Protein AF-A0A7V2EFE2-F1 (afdb_monomer_lite)

Foldseek 3Di:
DDFDWADDDPQLCLDLLNLCCLQVLAHLVLLLVLVVVCVVVVDDSVVSCVVVVSHDLVVSQVSRVVSRLVVLLVVLVDPDDDDDDDDDDDDPDDSDTDGHDPVVSVVVSVVLSVVVVVLCVQQVAQQWAKAFFPDAQPDPLLVVLNVCSNVRDGLVRQSSVSSHDSSVSSSVVSVCCVVRRIPTDDSDDRDDPDPLVVLLVVLCVQLVVCVVVVVLVSNLVSLVVSCVSNVNPNVSVVVNVVSVVVVLPDDDDDDDDDDPDPQPDQADQQWQKDFQDDPVVVVSDPADPLRVQLNVPNPRPDGNNVSLVPRPVHNVVSSVSVSVCVNVVGMDTHDDPPPDD

Structure (mmCIF, N/CA/C/O backbone):
data_AF-A0A7V2EFE2-F1
#
_entry.id   AF-A0A7V2EFE2-F1
#
loop_
_atom_site.group_PDB
_atom_site.id
_atom_site.type_symbol
_atom_site.label_atom_id
_atom_site.label_alt_id
_atom_site.label_comp_id
_atom_site.label_asym_id
_atom_site.label_entity_id
_atom_site.label_seq_id
_atom_site.pdbx_PDB_ins_code
_atom_site.Cartn_x
_atom_site.Cartn_y
_atom_site.Cartn_z
_atom_site.occupancy
_atom_site.B_iso_or_equiv
_atom_site.auth_seq_id
_atom_site.auth_comp_id
_atom_site.auth_asym_id
_atom_site.auth_atom_id
_atom_site.pdbx_PDB_model_num
ATOM 1 N N . LYS A 1 1 ? 1.943 -25.166 20.317 1.00 63.41 1 LYS A N 1
ATOM 2 C CA . LYS A 1 1 ? 1.455 -24.749 18.981 1.00 63.41 1 LYS A CA 1
ATOM 3 C C . LYS A 1 1 ? 0.961 -23.324 19.137 1.00 63.41 1 LYS A C 1
ATOM 5 O O . LYS A 1 1 ? 0.162 -23.112 20.037 1.00 63.41 1 LYS A O 1
ATOM 10 N N . GLY A 1 2 ? 1.505 -22.385 18.372 1.00 84.00 2 GLY A N 1
ATOM 11 C CA . GLY A 1 2 ? 1.069 -20.989 18.356 1.00 84.00 2 GLY A CA 1
ATOM 12 C C . GLY A 1 2 ? 0.561 -20.634 16.964 1.00 84.00 2 GLY A C 1
ATOM 13 O O . GLY A 1 2 ? 0.892 -21.335 16.008 1.00 84.00 2 GLY A O 1
ATOM 14 N N . ALA A 1 3 ? -0.242 -19.585 16.877 1.00 88.38 3 ALA A N 1
ATOM 15 C CA . ALA A 1 3 ? -0.692 -18.986 15.628 1.00 88.38 3 ALA A CA 1
ATOM 16 C C . ALA A 1 3 ? -0.375 -17.490 15.668 1.00 88.38 3 ALA A C 1
ATOM 18 O O . ALA A 1 3 ? -0.283 -16.907 16.750 1.00 88.38 3 ALA A O 1
ATOM 19 N N . ILE A 1 4 ? -0.198 -16.880 14.500 1.00 89.69 4 ILE A N 1
ATOM 20 C CA . ILE A 1 4 ? -0.048 -15.426 14.403 1.00 89.69 4 ILE A CA 1
ATOM 21 C C . ILE A 1 4 ? -1.450 -14.816 14.386 1.00 89.69 4 ILE A C 1
ATOM 23 O O . ILE A 1 4 ? -2.234 -15.084 13.472 1.00 89.69 4 ILE A O 1
ATOM 27 N N . CYS A 1 5 ? -1.744 -13.995 15.397 1.00 87.50 5 CYS A N 1
ATOM 28 C CA . CYS A 1 5 ? -3.064 -13.391 15.601 1.00 87.50 5 CYS A CA 1
ATOM 29 C C . CYS A 1 5 ? -3.154 -11.940 15.100 1.00 87.50 5 CYS A C 1
ATOM 31 O O . CYS A 1 5 ? -4.233 -11.470 14.741 1.00 87.50 5 CYS A O 1
ATOM 33 N N . SER A 1 6 ? -2.030 -11.219 15.094 1.00 85.06 6 SER A N 1
ATOM 34 C CA . SER A 1 6 ? -1.940 -9.809 14.705 1.00 85.06 6 SER A CA 1
ATOM 35 C C . SER A 1 6 ? -0.500 -9.419 14.375 1.00 85.06 6 SER A C 1
ATOM 37 O O . SER A 1 6 ? 0.439 -10.059 14.847 1.00 85.06 6 SER A O 1
ATOM 39 N N . SER A 1 7 ? -0.328 -8.325 13.634 1.00 86.81 7 SER A N 1
ATOM 40 C CA . SER A 1 7 ? 0.964 -7.669 13.428 1.00 86.81 7 SER A CA 1
ATOM 41 C C . SER A 1 7 ? 0.826 -6.152 13.564 1.00 86.81 7 SER A C 1
ATOM 43 O O . SER A 1 7 ? -0.234 -5.575 13.305 1.00 86.81 7 SER A O 1
ATOM 45 N N . SER A 1 8 ? 1.919 -5.492 13.932 1.00 83.00 8 SER A N 1
ATOM 46 C CA . SER A 1 8 ? 2.026 -4.035 13.940 1.00 83.00 8 SER A CA 1
ATOM 47 C C . SER A 1 8 ? 3.397 -3.632 13.424 1.00 83.00 8 SER A C 1
ATOM 49 O O . SER A 1 8 ? 4.389 -4.245 13.805 1.00 83.00 8 SER A O 1
ATOM 51 N N . SER A 1 9 ? 3.446 -2.585 12.607 1.00 81.38 9 SER A N 1
ATOM 52 C CA . SER A 1 9 ? 4.688 -1.981 12.132 1.00 81.38 9 SER A CA 1
ATOM 53 C C . SER A 1 9 ? 4.656 -0.491 12.432 1.00 81.38 9 SER A C 1
ATOM 55 O O . SER A 1 9 ? 3.584 0.117 12.515 1.00 81.38 9 SER A O 1
ATOM 57 N N . ASN A 1 10 ? 5.835 0.082 12.640 1.00 72.62 10 ASN A N 1
ATOM 58 C CA . ASN A 1 10 ? 6.020 1.519 12.781 1.00 72.62 10 ASN A CA 1
ATOM 59 C C . ASN A 1 10 ? 6.377 2.189 11.444 1.00 72.62 10 ASN A C 1
ATOM 61 O O . ASN A 1 10 ? 6.454 3.420 11.414 1.00 72.62 10 ASN A O 1
ATOM 65 N N . ASP A 1 11 ? 6.572 1.417 10.367 1.00 69.44 11 ASP A N 1
ATOM 66 C CA . ASP A 1 11 ? 6.764 1.947 9.023 1.00 69.44 11 ASP A CA 1
ATOM 67 C C . ASP A 1 11 ? 5.426 2.491 8.496 1.00 69.44 11 ASP A C 1
ATOM 69 O O . ASP A 1 11 ? 4.452 1.740 8.371 1.00 69.44 11 ASP A O 1
ATOM 73 N N . PRO A 1 12 ? 5.345 3.790 8.163 1.00 65.56 12 PRO A N 1
ATOM 74 C CA . PRO A 1 12 ? 4.123 4.389 7.646 1.00 65.56 12 PRO A CA 1
ATOM 75 C C . PRO A 1 12 ? 3.581 3.753 6.364 1.00 65.56 12 PRO A C 1
ATOM 77 O O . PRO A 1 12 ? 2.376 3.818 6.117 1.00 65.56 12 PRO A O 1
ATOM 80 N N . ARG A 1 13 ? 4.452 3.147 5.549 1.00 67.31 13 ARG A N 1
ATOM 81 C CA . ARG A 1 13 ? 4.073 2.447 4.312 1.00 67.31 13 ARG A CA 1
ATOM 82 C C . ARG A 1 13 ? 3.323 1.154 4.606 1.00 67.31 13 ARG A C 1
ATOM 84 O O . ARG A 1 13 ? 2.501 0.725 3.806 1.00 67.31 13 ARG A O 1
ATOM 91 N N . GLU A 1 14 ? 3.557 0.573 5.779 1.00 74.69 14 GLU A N 1
ATOM 92 C CA . GLU A 1 14 ? 2.922 -0.664 6.213 1.00 74.69 14 GLU A CA 1
ATOM 93 C C . GLU A 1 14 ? 1.610 -0.438 6.981 1.00 74.69 14 GLU A C 1
ATOM 95 O O . GLU A 1 14 ? 1.017 -1.384 7.506 1.00 74.69 14 GLU A O 1
ATOM 100 N N . PHE A 1 15 ? 1.136 0.804 7.099 1.00 82.25 15 PHE A N 1
ATOM 101 C CA . PHE A 1 15 ? -0.113 1.093 7.799 1.00 82.25 15 PHE A CA 1
ATOM 102 C C . PHE A 1 15 ? -1.322 0.547 7.035 1.00 82.25 15 PHE A C 1
ATOM 104 O O . PHE A 1 15 ? -1.374 0.596 5.811 1.00 82.25 15 PHE A O 1
ATOM 111 N N . LEU A 1 16 ? -2.346 0.092 7.770 1.00 86.06 16 LEU A N 1
ATOM 112 C CA . LEU A 1 16 ? -3.569 -0.487 7.192 1.00 86.06 16 LEU A CA 1
ATOM 113 C C . LEU A 1 16 ? -4.189 0.404 6.101 1.00 86.06 16 LEU A C 1
ATOM 115 O O . LEU A 1 16 ? -4.597 -0.095 5.059 1.00 86.06 16 LEU A O 1
ATOM 119 N N . GLY A 1 17 ? -4.218 1.722 6.322 1.00 84.94 17 GLY A N 1
ATOM 120 C CA . GLY A 1 17 ? -4.740 2.678 5.346 1.00 84.94 17 GLY A CA 1
ATOM 121 C C . GLY A 1 17 ? -4.050 2.598 3.980 1.00 84.94 17 GLY A C 1
ATOM 122 O O . GLY A 1 17 ? -4.726 2.671 2.961 1.00 84.94 17 GLY A O 1
ATOM 123 N N . GLN A 1 18 ? -2.735 2.366 3.947 1.00 77.69 18 GLN A N 1
ATOM 124 C CA . GLN A 1 18 ? -1.980 2.255 2.695 1.00 77.69 18 GLN A CA 1
ATOM 125 C C . GLN A 1 18 ? -2.373 1.010 1.901 1.00 77.69 18 GLN A C 1
ATOM 127 O O . GLN A 1 18 ? -2.547 1.084 0.689 1.00 77.69 18 GLN A O 1
ATOM 132 N N . TYR A 1 19 ? -2.597 -0.116 2.581 1.00 83.88 19 TYR A N 1
ATOM 133 C CA . TYR A 1 19 ? -3.083 -1.331 1.927 1.00 83.88 19 TYR A CA 1
ATOM 134 C C . TYR A 1 19 ? -4.489 -1.143 1.356 1.00 83.88 19 TYR A C 1
ATOM 136 O O . TYR A 1 19 ? -4.758 -1.581 0.241 1.00 83.88 19 TYR A O 1
ATOM 144 N N . LEU A 1 20 ? -5.372 -0.467 2.095 1.00 87.69 20 LEU A N 1
ATOM 145 C CA . LEU A 1 20 ? -6.742 -0.203 1.654 1.00 87.69 20 LEU A CA 1
ATOM 146 C C . LEU A 1 20 ? -6.789 0.691 0.407 1.00 87.69 20 LEU A C 1
ATOM 148 O O . LEU A 1 20 ? -7.531 0.373 -0.522 1.00 87.69 20 LEU A O 1
ATOM 152 N N . LEU A 1 21 ? -5.966 1.749 0.361 1.00 81.06 21 LEU A N 1
ATOM 153 C CA . LEU A 1 21 ? -5.805 2.588 -0.833 1.00 81.06 21 LEU A CA 1
ATOM 154 C C . LEU A 1 21 ? -5.211 1.791 -1.990 1.00 81.06 21 LEU A C 1
ATOM 156 O O . LEU A 1 21 ? -5.745 1.811 -3.096 1.00 81.06 21 LEU A O 1
ATOM 160 N N . ARG A 1 22 ? -4.118 1.061 -1.725 1.00 76.50 22 ARG A N 1
ATOM 161 C CA . ARG A 1 22 ? -3.421 0.266 -2.739 1.00 76.50 22 ARG A CA 1
ATOM 162 C C . ARG A 1 22 ? -4.354 -0.748 -3.371 1.00 76.50 22 ARG A C 1
ATOM 164 O O . ARG A 1 22 ? -4.223 -0.963 -4.556 1.00 76.50 22 ARG A O 1
ATOM 171 N N . MET A 1 23 ? -5.287 -1.343 -2.632 1.00 81.94 23 MET A N 1
ATOM 172 C CA . MET A 1 23 ? -6.257 -2.304 -3.174 1.00 81.94 23 MET A CA 1
ATOM 173 C C . MET A 1 23 ? -7.522 -1.659 -3.758 1.00 81.94 23 MET A C 1
ATOM 175 O O . MET A 1 23 ? -8.401 -2.377 -4.226 1.00 81.94 23 MET A O 1
ATOM 179 N N . GLY A 1 24 ? -7.648 -0.329 -3.705 1.00 82.50 24 GLY A N 1
ATOM 180 C CA . GLY A 1 24 ? -8.839 0.390 -4.161 1.00 82.50 24 GLY A CA 1
ATOM 181 C C . GLY A 1 24 ? -10.098 0.100 -3.335 1.00 82.50 24 GLY A C 1
ATOM 182 O O . GLY A 1 24 ? -11.205 0.311 -3.821 1.00 82.50 24 GLY A O 1
ATOM 183 N N . LEU A 1 25 ? -9.947 -0.404 -2.104 1.00 87.31 25 LEU A N 1
ATOM 184 C CA . LEU A 1 25 ? -11.071 -0.719 -1.212 1.00 87.31 25 LEU A CA 1
ATOM 185 C C . LEU A 1 25 ? -11.641 0.531 -0.539 1.00 87.31 25 LEU A C 1
ATOM 187 O O . LEU A 1 25 ? -12.801 0.548 -0.142 1.00 87.31 25 LEU A O 1
ATOM 191 N N . VAL A 1 26 ? -10.811 1.561 -0.389 1.00 86.50 26 VAL A N 1
ATOM 192 C CA . VAL A 1 26 ? -11.168 2.873 0.155 1.00 86.50 26 VAL A CA 1
ATOM 193 C C . VAL A 1 26 ? -10.410 3.918 -0.665 1.00 86.50 26 VAL A C 1
ATOM 195 O O . VAL A 1 26 ? -9.311 3.633 -1.138 1.00 86.50 26 VAL A O 1
ATOM 198 N N . ASP A 1 27 ? -10.967 5.115 -0.835 1.00 81.12 27 ASP A N 1
ATOM 199 C CA . ASP A 1 27 ? -10.252 6.247 -1.437 1.00 81.12 27 ASP A CA 1
ATOM 200 C C . ASP A 1 27 ? -9.592 7.159 -0.383 1.00 81.12 27 ASP A C 1
ATOM 202 O O . ASP A 1 27 ? -9.757 7.004 0.831 1.00 81.12 27 ASP A O 1
ATOM 206 N N . GLU A 1 28 ? -8.801 8.126 -0.849 1.00 73.44 28 GLU A N 1
ATOM 207 C CA . GLU A 1 28 ? -8.036 9.024 0.022 1.00 73.44 28 GLU A CA 1
ATOM 208 C C . GLU A 1 28 ? -8.900 9.945 0.886 1.00 73.44 28 GLU A C 1
ATOM 210 O O . GLU A 1 28 ? -8.438 10.404 1.938 1.00 73.44 28 GLU A O 1
ATOM 215 N N . GLU A 1 29 ? -10.113 10.270 0.442 1.00 77.56 29 GLU A N 1
ATOM 216 C CA . GLU A 1 29 ? -11.026 11.148 1.167 1.00 77.56 29 GLU A CA 1
ATOM 217 C C . GLU A 1 29 ? -11.703 10.373 2.296 1.00 77.56 29 GLU A C 1
ATOM 219 O O . GLU A 1 29 ? -11.592 10.753 3.464 1.00 77.56 29 GLU A O 1
ATOM 224 N N . HIS A 1 30 ? -12.308 9.232 1.972 1.00 83.44 30 HIS A N 1
ATOM 225 C CA . HIS A 1 30 ? -12.929 8.319 2.923 1.00 83.44 30 HIS A CA 1
ATOM 226 C C . HIS A 1 30 ? -11.945 7.847 3.995 1.00 83.44 30 HIS A C 1
ATOM 228 O O . HIS A 1 30 ? -12.265 7.859 5.189 1.00 83.44 30 HIS A O 1
ATOM 234 N N . LEU A 1 31 ? -10.720 7.492 3.598 1.00 81.12 31 LEU A N 1
ATOM 235 C CA . LEU A 1 31 ? -9.685 7.090 4.542 1.00 81.12 31 LEU A CA 1
ATOM 236 C C . LEU A 1 31 ? -9.282 8.243 5.466 1.00 81.12 31 LEU A C 1
ATOM 238 O O . LEU A 1 31 ? -9.104 8.034 6.666 1.00 81.12 31 LEU A O 1
ATOM 242 N N . PHE A 1 32 ? -9.165 9.464 4.943 1.00 76.75 32 PHE A N 1
ATOM 243 C CA . PHE A 1 32 ? -8.849 10.627 5.768 1.00 76.75 32 PHE A CA 1
ATOM 244 C C . PHE A 1 32 ? -9.945 10.913 6.794 1.00 76.75 32 PHE A C 1
ATOM 246 O O . PHE A 1 32 ? -9.628 11.108 7.967 1.00 76.75 32 PHE A O 1
ATOM 253 N N . GLN A 1 33 ? -11.221 10.851 6.402 1.00 81.06 33 GLN A N 1
ATOM 254 C CA . GLN A 1 33 ? -12.339 11.008 7.340 1.00 81.06 33 GLN A CA 1
ATOM 255 C C . GLN A 1 33 ? -12.316 9.940 8.442 1.00 81.06 33 GLN A C 1
ATOM 257 O O . GLN A 1 33 ? -12.478 10.254 9.625 1.00 81.06 33 GLN A O 1
ATOM 262 N N . ALA A 1 34 ? -12.046 8.682 8.083 1.00 81.81 34 ALA A N 1
ATOM 263 C CA . ALA A 1 34 ? -11.928 7.598 9.054 1.00 81.81 34 ALA A CA 1
ATOM 264 C C . ALA A 1 34 ? -10.740 7.798 10.015 1.00 81.81 34 ALA A C 1
ATOM 266 O O . ALA A 1 34 ? -10.876 7.555 11.215 1.00 81.81 34 ALA A O 1
ATOM 267 N N . LEU A 1 35 ? -9.602 8.298 9.522 1.00 78.12 35 LEU A N 1
ATOM 268 C CA . LEU A 1 35 ? -8.430 8.631 10.339 1.00 78.12 35 LEU A CA 1
ATOM 269 C C . LEU A 1 35 ? -8.690 9.809 11.295 1.00 78.12 35 LEU A C 1
ATOM 271 O O . LEU A 1 35 ? -8.218 9.790 12.432 1.00 78.12 35 LEU A O 1
ATOM 275 N N . LEU A 1 36 ? -9.466 10.816 10.876 1.00 78.94 36 LEU A N 1
ATOM 276 C CA . LEU A 1 36 ? -9.896 11.908 11.759 1.00 78.94 36 LEU A CA 1
ATOM 277 C C . LEU A 1 36 ? -10.776 11.391 12.901 1.00 78.94 36 LEU A C 1
ATOM 279 O O . LEU A 1 36 ? -10.561 11.753 14.058 1.00 78.94 36 LEU A O 1
ATOM 283 N N . LYS A 1 37 ? -11.735 10.512 12.589 1.00 83.94 37 LYS A N 1
ATOM 284 C CA . LYS A 1 37 ? -12.596 9.872 13.593 1.00 83.94 37 LYS A CA 1
ATOM 285 C C . LYS A 1 37 ? -11.789 8.963 14.526 1.00 83.94 37 LYS A C 1
ATOM 287 O O . LYS A 1 37 ? -12.018 8.965 15.732 1.00 83.94 37 LYS A O 1
ATOM 292 N N . GLN A 1 38 ? -10.786 8.256 14.003 1.00 82.25 38 GLN A N 1
ATOM 293 C CA . GLN A 1 38 ? -9.862 7.451 14.806 1.00 82.25 38 GLN A CA 1
ATOM 294 C C . GLN A 1 38 ? -9.092 8.292 15.830 1.00 82.25 38 GLN A C 1
ATOM 296 O O . GLN A 1 38 ? -8.927 7.853 16.966 1.00 82.25 38 GLN A O 1
ATOM 301 N N . GLU A 1 39 ? -8.620 9.482 15.453 1.00 76.38 39 GLU A N 1
ATOM 302 C CA . GLU A 1 39 ? -7.899 10.377 16.368 1.00 76.38 39 GLU A CA 1
ATOM 303 C C . GLU A 1 39 ? -8.790 10.872 17.518 1.00 76.38 39 GLU A C 1
ATOM 305 O O . GLU A 1 39 ? -8.298 11.065 18.626 1.00 76.38 39 GLU A O 1
ATOM 310 N N . GLN A 1 40 ? -10.094 11.037 17.271 1.00 79.38 40 GLN A N 1
ATOM 311 C CA . GLN A 1 40 ? -11.072 11.487 18.268 1.00 79.38 40 GLN A CA 1
ATOM 312 C C . GLN A 1 40 ? -11.564 10.354 19.180 1.00 79.38 40 GLN A C 1
ATOM 314 O O . GLN A 1 40 ? -11.740 10.557 20.378 1.00 79.38 40 GLN A O 1
ATOM 319 N N . GLU A 1 41 ? -11.812 9.169 18.615 1.00 83.94 41 GLU A N 1
ATOM 320 C CA . GLU A 1 41 ? -12.437 8.045 19.328 1.00 83.94 41 GLU A CA 1
ATOM 321 C C . GLU A 1 41 ? -11.431 7.019 19.862 1.00 83.94 41 GLU A C 1
ATOM 323 O O . GLU A 1 41 ? -11.802 6.159 20.658 1.00 83.94 41 GLU A O 1
ATOM 328 N N . HIS A 1 42 ? -10.173 7.068 19.411 1.00 80.81 42 HIS A N 1
ATOM 329 C CA . HIS A 1 42 ? -9.115 6.100 19.736 1.00 80.81 42 HIS A CA 1
ATOM 330 C C . HIS A 1 42 ? -9.496 4.633 19.459 1.00 80.81 42 HIS A C 1
ATOM 332 O O . HIS A 1 42 ? -9.018 3.709 20.118 1.00 80.81 42 HIS A O 1
ATOM 338 N N . ARG A 1 43 ? -10.353 4.406 18.456 1.00 84.06 43 ARG A N 1
ATOM 339 C CA . ARG A 1 43 ? -10.813 3.075 18.028 1.00 84.06 43 ARG A CA 1
ATOM 340 C C . ARG A 1 43 ? -10.003 2.543 16.838 1.00 84.06 43 ARG A C 1
ATOM 342 O O . ARG A 1 43 ? -9.409 3.328 16.100 1.00 84.06 43 ARG A O 1
ATOM 349 N N . PRO A 1 44 ? -9.975 1.218 16.600 1.00 84.56 44 PRO A N 1
ATOM 350 C CA . PRO A 1 44 ? -9.303 0.654 15.432 1.00 84.56 44 PRO A CA 1
ATOM 351 C C . PRO A 1 44 ? -9.886 1.187 14.115 1.00 84.56 44 PRO A C 1
ATOM 353 O O . PRO A 1 44 ? -11.099 1.138 13.907 1.00 84.56 44 PRO A O 1
ATOM 356 N N . LEU A 1 45 ? -9.016 1.622 13.197 1.00 87.44 45 LEU A N 1
ATOM 357 C CA . LEU A 1 45 ? -9.402 2.178 11.893 1.00 87.44 45 LEU A CA 1
ATOM 358 C C . LEU A 1 45 ? -10.345 1.255 11.103 1.00 87.44 45 LEU A C 1
ATOM 360 O O . LEU A 1 45 ? -11.347 1.714 10.564 1.00 87.44 45 LEU A O 1
ATOM 364 N N . GLY A 1 46 ? -10.058 -0.050 11.073 1.00 88.00 46 GLY A N 1
ATOM 365 C CA . GLY A 1 46 ? -10.898 -1.026 10.373 1.00 88.00 46 GLY A CA 1
ATOM 366 C C . GLY A 1 46 ? -12.332 -1.087 10.913 1.00 88.00 46 GLY A C 1
ATOM 367 O O . GLY A 1 46 ? -13.275 -1.161 10.134 1.00 88.00 46 GLY A O 1
ATOM 368 N N . ALA A 1 47 ? -12.513 -0.972 12.234 1.00 88.69 47 ALA A N 1
ATOM 369 C CA . ALA A 1 47 ? -13.844 -0.949 12.842 1.00 88.69 47 ALA A CA 1
ATOM 370 C C . ALA A 1 47 ? -14.617 0.325 12.469 1.00 88.69 47 ALA A C 1
ATOM 372 O O . ALA A 1 47 ? -15.813 0.259 12.195 1.00 88.69 47 ALA A O 1
ATOM 373 N N . ILE A 1 48 ? -13.928 1.469 12.416 1.00 89.19 48 ILE A N 1
ATOM 374 C CA . ILE A 1 48 ? -14.513 2.744 11.985 1.00 89.19 48 ILE A CA 1
ATOM 375 C C . ILE A 1 48 ? -14.955 2.666 10.520 1.00 89.19 48 ILE A C 1
ATOM 377 O O . ILE A 1 48 ? -16.064 3.079 10.196 1.00 89.19 48 ILE A O 1
ATOM 381 N N . LEU A 1 49 ? -14.123 2.109 9.639 1.00 89.62 49 LEU A N 1
ATOM 382 C CA . LEU A 1 49 ? -14.448 1.968 8.217 1.00 89.62 49 LEU A CA 1
ATOM 383 C C . LEU A 1 49 ? -15.656 1.052 7.978 1.00 89.62 49 LEU A C 1
ATOM 385 O O . LEU A 1 49 ? -16.503 1.377 7.148 1.00 89.62 49 LEU A O 1
ATOM 389 N N . ILE A 1 50 ? -15.774 -0.045 8.734 1.00 90.75 50 ILE A N 1
ATOM 390 C CA . ILE A 1 50 ? -16.951 -0.927 8.689 1.00 90.75 50 ILE A CA 1
ATOM 391 C C . ILE A 1 50 ? -18.203 -0.194 9.181 1.00 90.75 50 ILE A C 1
ATOM 393 O O . ILE A 1 50 ? -19.246 -0.255 8.536 1.00 90.75 50 ILE A O 1
ATOM 397 N N . GLU A 1 51 ? -18.111 0.527 10.303 1.00 89.38 51 GLU A N 1
ATOM 398 C CA . GLU A 1 51 ? -19.237 1.287 10.866 1.00 89.38 51 GLU A CA 1
ATOM 399 C C . GLU A 1 51 ? -19.750 2.366 9.905 1.00 89.38 51 GLU A C 1
ATOM 401 O O . GLU A 1 51 ? -20.956 2.575 9.793 1.00 89.38 51 GLU A O 1
ATOM 406 N N . LEU A 1 52 ? -18.842 3.031 9.188 1.00 87.00 52 LEU A N 1
ATOM 407 C CA . LEU A 1 52 ? -19.181 4.030 8.173 1.00 87.00 52 LEU A CA 1
ATOM 408 C C . LEU A 1 52 ? -19.726 3.410 6.872 1.00 87.00 52 LEU A C 1
ATOM 410 O O . LEU A 1 52 ? -20.111 4.149 5.971 1.00 87.00 52 LEU A O 1
ATOM 414 N N . GLY A 1 53 ? -19.763 2.077 6.758 1.00 89.56 53 GLY A N 1
ATOM 415 C CA . GLY A 1 53 ? -20.197 1.369 5.551 1.00 89.56 53 GLY A CA 1
ATOM 416 C C . GLY A 1 53 ? -19.211 1.475 4.384 1.00 89.56 53 GLY A C 1
ATOM 417 O O . GLY A 1 53 ? -19.597 1.234 3.244 1.00 89.56 53 GLY A O 1
ATOM 418 N N . LEU A 1 54 ? -17.958 1.846 4.662 1.00 90.25 54 LEU A N 1
ATOM 419 C CA . LEU A 1 54 ? -16.910 2.090 3.665 1.00 90.25 54 LEU A CA 1
ATOM 420 C C . LEU A 1 54 ? -16.051 0.851 3.386 1.00 90.25 54 LEU A C 1
ATOM 422 O O . LEU A 1 54 ? -15.314 0.831 2.409 1.00 90.25 54 LEU A O 1
ATOM 426 N N . LEU A 1 55 ? -16.115 -0.168 4.247 1.00 92.06 55 LEU A N 1
ATOM 427 C CA . LEU A 1 55 ? -15.344 -1.402 4.105 1.00 92.06 55 LEU A CA 1
ATOM 428 C C . LEU A 1 55 ? -16.162 -2.603 4.583 1.00 92.06 55 LEU A C 1
ATOM 430 O O . LEU A 1 55 ? -16.773 -2.557 5.650 1.00 92.06 55 LEU A O 1
ATOM 434 N N . ALA A 1 56 ? -16.147 -3.696 3.821 1.00 91.38 56 ALA A N 1
ATOM 435 C CA . ALA A 1 56 ? -16.760 -4.948 4.247 1.00 91.38 56 ALA A CA 1
ATOM 436 C C . ALA A 1 56 ? -15.863 -5.686 5.267 1.00 91.38 56 ALA A C 1
ATOM 438 O O . ALA A 1 56 ? -14.637 -5.679 5.115 1.00 91.38 56 ALA A O 1
ATOM 439 N N . PRO A 1 57 ? -16.433 -6.377 6.274 1.00 90.56 57 PRO A N 1
ATOM 440 C CA . PRO A 1 57 ? -15.652 -7.149 7.246 1.00 90.56 57 PRO A CA 1
ATOM 441 C C . PRO A 1 57 ? -14.736 -8.205 6.609 1.00 90.56 57 PRO A C 1
ATOM 443 O O . PRO A 1 57 ? -13.573 -8.317 6.993 1.00 90.56 57 PRO A O 1
ATOM 446 N N . ASP A 1 58 ? -15.230 -8.921 5.596 1.00 91.25 58 ASP A N 1
ATOM 447 C CA . ASP A 1 58 ? -14.464 -9.960 4.895 1.00 91.25 58 ASP A CA 1
ATOM 448 C C . ASP A 1 58 ? -13.255 -9.381 4.148 1.00 91.25 58 ASP A C 1
ATOM 450 O O . ASP A 1 58 ? -12.200 -10.011 4.062 1.00 91.25 58 ASP A O 1
ATOM 454 N N . ASP A 1 59 ? -13.387 -8.167 3.608 1.00 92.25 59 ASP A N 1
ATOM 455 C CA . ASP A 1 59 ? -12.285 -7.492 2.925 1.00 92.25 59 ASP A CA 1
ATOM 456 C C . ASP A 1 59 ? -11.269 -6.948 3.929 1.00 92.25 59 ASP A C 1
ATOM 458 O O . ASP A 1 59 ? -10.066 -7.075 3.703 1.00 92.25 59 ASP A O 1
ATOM 462 N N . LEU A 1 60 ? -11.723 -6.452 5.088 1.00 91.94 60 LEU A N 1
ATOM 463 C CA . LEU A 1 60 ? -10.822 -6.103 6.186 1.00 91.94 60 LEU A CA 1
ATOM 464 C C . LEU A 1 60 ? -9.987 -7.312 6.632 1.00 91.94 60 LEU A C 1
ATOM 466 O O . LEU A 1 60 ? -8.783 -7.167 6.840 1.00 91.94 60 LEU A O 1
ATOM 470 N N . GLU A 1 61 ? -10.586 -8.500 6.757 1.00 91.00 61 GLU A N 1
ATOM 471 C CA . GLU A 1 61 ? -9.845 -9.713 7.125 1.00 91.00 61 GLU A CA 1
ATOM 472 C C . GLU A 1 61 ? -8.763 -10.060 6.099 1.00 91.00 61 GLU A C 1
ATOM 474 O O . GLU A 1 61 ? -7.615 -10.306 6.479 1.00 91.00 61 GLU A O 1
ATOM 479 N N . LYS A 1 62 ? -9.097 -10.050 4.803 1.00 90.50 62 LYS A N 1
ATOM 480 C CA . LYS A 1 62 ? -8.123 -10.324 3.732 1.00 90.50 62 LYS A CA 1
ATOM 481 C C . LYS A 1 62 ? -6.959 -9.338 3.769 1.00 90.50 62 LYS A C 1
ATOM 483 O O . LYS A 1 62 ? -5.806 -9.759 3.706 1.00 90.50 62 LYS A O 1
ATOM 488 N N . VAL A 1 63 ? -7.257 -8.047 3.926 1.00 90.88 63 VAL A N 1
ATOM 489 C CA . VAL A 1 63 ? -6.243 -6.986 3.987 1.00 90.88 63 VAL A CA 1
ATOM 490 C C . VAL A 1 63 ? -5.353 -7.154 5.215 1.00 90.88 63 VAL A C 1
ATOM 492 O O . VAL A 1 63 ? -4.135 -7.052 5.104 1.00 90.88 63 VAL A O 1
ATOM 495 N N . LEU A 1 64 ? -5.934 -7.440 6.385 1.00 90.75 64 LEU A N 1
ATOM 496 C CA . LEU A 1 64 ? -5.171 -7.659 7.616 1.00 90.75 64 LEU A CA 1
ATOM 497 C C . LEU A 1 64 ? -4.276 -8.897 7.523 1.00 90.75 64 LEU A C 1
ATOM 499 O O . LEU A 1 64 ? -3.138 -8.841 7.987 1.00 90.75 64 LEU A O 1
ATOM 503 N N . ARG A 1 65 ? -4.758 -9.983 6.903 1.00 91.31 65 ARG A N 1
ATOM 504 C CA . ARG A 1 65 ? -3.957 -11.182 6.618 1.00 91.31 65 ARG A CA 1
ATOM 505 C C . ARG A 1 65 ? -2.755 -10.834 5.746 1.00 91.31 65 ARG A C 1
ATOM 507 O O . ARG A 1 65 ? -1.629 -11.085 6.161 1.00 91.31 65 ARG A O 1
ATOM 514 N N . GLN A 1 66 ? -2.992 -10.197 4.601 1.00 88.88 66 GLN A N 1
ATOM 515 C CA . GLN A 1 66 ? -1.923 -9.821 3.677 1.00 88.88 66 GLN A CA 1
ATOM 516 C C . GLN A 1 66 ? -0.918 -8.864 4.327 1.00 88.88 66 GLN A C 1
ATOM 518 O O . GLN A 1 66 ? 0.286 -9.067 4.221 1.00 88.88 66 GLN A O 1
ATOM 523 N N . LYS A 1 67 ? -1.403 -7.854 5.057 1.00 88.81 67 LYS A N 1
ATOM 524 C CA . LYS A 1 67 ? -0.553 -6.931 5.813 1.00 88.81 67 LYS A CA 1
ATOM 525 C C . LYS A 1 67 ? 0.297 -7.674 6.850 1.00 88.81 67 LYS A C 1
ATOM 527 O O . LYS A 1 67 ? 1.462 -7.343 7.034 1.00 88.81 67 LYS A O 1
ATOM 532 N N . ALA A 1 68 ? -0.270 -8.650 7.560 1.00 90.62 68 ALA A N 1
ATOM 533 C CA . ALA A 1 68 ? 0.476 -9.428 8.543 1.00 90.62 68 ALA A CA 1
ATOM 534 C C . ALA A 1 68 ? 1.564 -10.290 7.906 1.00 90.62 68 ALA A C 1
ATOM 536 O O . ALA A 1 68 ? 2.677 -10.316 8.420 1.00 90.62 68 ALA A O 1
ATOM 537 N N . GLU A 1 69 ? 1.259 -10.935 6.785 1.00 90.44 69 GLU A N 1
ATOM 538 C CA . GLU A 1 69 ? 2.229 -11.698 6.003 1.00 90.44 69 GLU A CA 1
ATOM 539 C C . GLU A 1 69 ? 3.354 -10.797 5.474 1.00 90.44 69 GLU A C 1
ATOM 541 O O . GLU A 1 69 ? 4.515 -11.075 5.755 1.00 90.44 69 GLU A O 1
ATOM 546 N N . GLU A 1 70 ? 3.031 -9.681 4.808 1.00 86.62 70 GLU A N 1
ATOM 547 C CA . GLU A 1 70 ? 4.016 -8.718 4.283 1.00 86.62 70 GLU A CA 1
ATOM 548 C C . GLU A 1 70 ? 4.926 -8.160 5.390 1.00 86.62 70 GLU A C 1
ATOM 550 O O . GLU A 1 70 ? 6.143 -8.280 5.276 1.00 86.62 70 GLU A O 1
ATOM 555 N N . THR A 1 71 ? 4.361 -7.679 6.508 1.00 86.56 71 THR A N 1
ATOM 556 C CA . THR A 1 71 ? 5.151 -7.190 7.657 1.00 86.56 71 THR A CA 1
ATOM 557 C C . THR A 1 71 ? 6.106 -8.266 8.202 1.00 86.56 71 THR A C 1
ATOM 559 O O . THR A 1 71 ? 7.208 -7.950 8.644 1.00 86.56 71 THR A O 1
ATOM 562 N N . ILE A 1 72 ? 5.709 -9.545 8.203 1.00 89.62 72 ILE A N 1
ATOM 563 C CA . ILE A 1 72 ? 6.581 -10.634 8.672 1.00 89.62 72 ILE A CA 1
ATOM 564 C C . ILE A 1 72 ? 7.649 -10.970 7.630 1.00 89.62 72 ILE A C 1
ATOM 566 O O . ILE A 1 72 ? 8.796 -11.215 8.000 1.00 89.62 72 ILE A O 1
ATOM 570 N N . TYR A 1 73 ? 7.305 -10.982 6.343 1.00 86.81 73 TYR A N 1
ATOM 571 C CA . TYR A 1 73 ? 8.262 -11.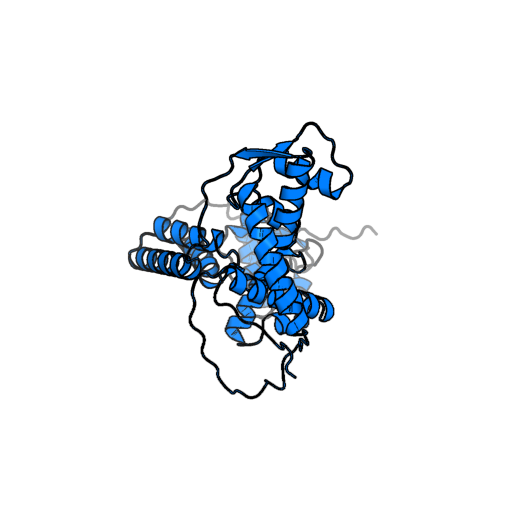235 5.266 1.00 86.81 73 TYR A CA 1
ATOM 572 C C . TYR A 1 73 ? 9.341 -10.158 5.190 1.00 86.81 73 TYR A C 1
ATOM 574 O O . TYR A 1 73 ? 10.494 -10.486 4.919 1.00 86.81 73 TYR A O 1
ATOM 582 N N . ASP A 1 74 ? 9.011 -8.909 5.516 1.00 82.19 74 ASP A N 1
ATOM 583 C CA . ASP A 1 74 ? 9.988 -7.823 5.586 1.00 82.19 74 ASP A CA 1
ATOM 584 C C . ASP A 1 74 ? 11.106 -8.099 6.605 1.00 82.19 74 ASP A C 1
ATOM 586 O O . ASP A 1 74 ? 12.250 -7.703 6.372 1.00 82.19 74 ASP A O 1
ATOM 590 N N . LEU A 1 75 ? 10.833 -8.854 7.679 1.00 84.62 75 LEU A N 1
ATOM 591 C CA . LEU A 1 75 ? 11.852 -9.260 8.660 1.00 84.62 75 LEU A CA 1
ATOM 592 C C . LEU A 1 75 ? 12.935 -10.161 8.050 1.00 84.62 75 LEU A C 1
ATOM 594 O O . LEU A 1 75 ? 14.071 -10.149 8.514 1.00 84.62 75 LEU A O 1
ATOM 598 N N . PHE A 1 76 ? 12.615 -10.926 7.001 1.00 83.56 76 PHE A N 1
ATOM 599 C CA . PHE A 1 76 ? 13.588 -11.787 6.315 1.00 83.56 76 PHE A CA 1
ATOM 600 C C . PHE A 1 76 ? 14.588 -10.997 5.467 1.00 83.56 76 PHE A C 1
ATOM 602 O O . PHE A 1 76 ? 15.585 -11.561 5.020 1.00 83.56 76 PHE A O 1
ATOM 609 N N . LEU A 1 77 ? 14.320 -9.710 5.229 1.00 76.75 77 LEU A N 1
ATOM 610 C CA . LEU A 1 77 ? 15.208 -8.809 4.499 1.00 76.75 77 LEU A CA 1
ATOM 611 C C . LEU A 1 77 ? 16.189 -8.071 5.423 1.00 76.75 77 LEU A C 1
ATOM 613 O O . LEU A 1 77 ? 16.977 -7.262 4.931 1.00 76.75 77 LEU A O 1
ATOM 617 N N . TRP A 1 78 ? 16.109 -8.281 6.742 1.00 79.06 78 TRP A N 1
ATOM 618 C CA . TRP A 1 78 ? 16.971 -7.622 7.720 1.00 79.06 78 TRP A CA 1
ATOM 619 C C . TRP A 1 78 ? 18.266 -8.417 7.893 1.00 79.06 78 TRP A C 1
ATOM 621 O O . TRP A 1 78 ? 18.232 -9.590 8.254 1.00 79.06 78 TRP A O 1
ATOM 631 N N . ASP A 1 79 ? 19.409 -7.760 7.687 1.00 73.62 79 ASP A N 1
ATOM 632 C CA . ASP A 1 79 ? 20.723 -8.372 7.927 1.00 73.62 79 ASP A CA 1
ATOM 633 C C . ASP A 1 79 ? 20.993 -8.561 9.435 1.00 73.62 79 ASP A C 1
ATOM 635 O O . ASP A 1 79 ? 21.607 -9.540 9.856 1.00 73.62 79 ASP A O 1
ATOM 639 N N . GLU A 1 80 ? 20.521 -7.616 10.257 1.00 80.81 80 GLU A N 1
ATOM 640 C CA . GLU A 1 80 ? 20.718 -7.569 11.709 1.00 80.81 80 GLU A CA 1
ATOM 641 C C . GLU A 1 80 ? 19.466 -7.000 12.405 1.00 80.81 80 GLU A C 1
ATOM 643 O O . GLU A 1 80 ? 18.761 -6.157 11.845 1.00 80.81 80 GLU A O 1
ATOM 648 N N . GLY A 1 81 ? 19.191 -7.425 13.644 1.00 85.31 81 GLY A N 1
ATOM 649 C CA . GLY A 1 81 ? 18.062 -6.926 14.431 1.00 85.31 81 GLY A CA 1
ATOM 650 C C . GLY A 1 81 ? 18.073 -7.396 15.887 1.00 85.31 81 GLY A C 1
ATOM 651 O O . GLY A 1 81 ? 18.721 -8.382 16.235 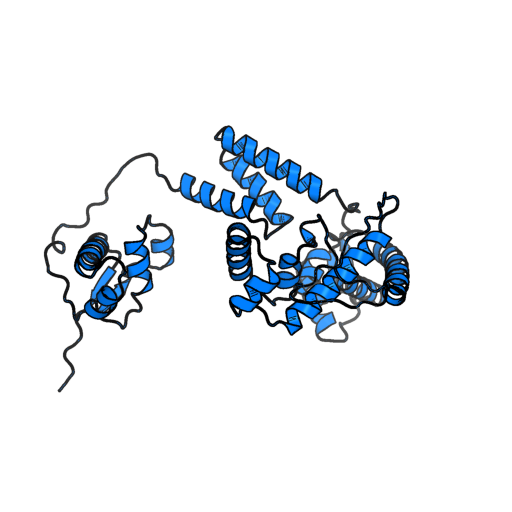1.00 85.31 81 GLY A O 1
ATOM 652 N N . GLU A 1 82 ? 17.330 -6.690 16.737 1.00 88.19 82 GLU A N 1
ATOM 653 C CA . GLU A 1 82 ? 17.099 -7.057 18.137 1.00 88.19 82 GLU A CA 1
ATOM 654 C C . GLU A 1 82 ? 15.627 -7.428 18.337 1.00 88.19 82 GLU A C 1
ATOM 656 O O . GLU A 1 82 ? 14.736 -6.803 17.760 1.00 88.19 82 GLU A O 1
ATOM 661 N N . PHE A 1 83 ? 15.362 -8.432 19.173 1.00 89.94 83 PHE A N 1
ATOM 662 C CA . PHE A 1 83 ? 14.003 -8.827 19.532 1.00 89.94 83 PHE A CA 1
ATOM 663 C C . PHE A 1 83 ? 13.862 -8.981 21.045 1.00 89.94 83 PHE A C 1
ATOM 665 O O . PHE A 1 83 ? 14.805 -9.347 21.748 1.00 89.94 83 PHE A O 1
ATOM 672 N N . VAL A 1 84 ? 12.651 -8.730 21.539 1.00 91.88 84 VAL A N 1
ATOM 673 C CA . VAL A 1 84 ? 12.272 -8.924 22.939 1.00 91.88 84 VAL A CA 1
ATOM 674 C C . VAL A 1 84 ? 10.961 -9.696 22.974 1.00 91.88 84 VAL A C 1
ATOM 676 O O . VAL A 1 84 ? 10.065 -9.451 22.168 1.00 91.88 84 VAL A O 1
ATOM 679 N N . PHE A 1 85 ? 10.857 -10.647 23.899 1.00 92.19 85 PHE A N 1
ATOM 680 C CA . PHE A 1 85 ? 9.626 -11.390 24.132 1.00 92.19 85 PHE A CA 1
ATOM 681 C C . PHE A 1 85 ? 8.868 -10.788 25.314 1.00 92.19 85 PHE A C 1
ATOM 683 O O . PHE A 1 85 ? 9.422 -10.653 26.407 1.00 92.19 85 PHE A O 1
ATOM 690 N N . HIS A 1 86 ? 7.596 -10.473 25.091 1.00 89.94 86 HIS A N 1
ATOM 691 C CA . HIS A 1 86 ? 6.669 -10.027 26.121 1.00 89.94 86 HIS A CA 1
ATOM 692 C C . HIS A 1 86 ? 5.528 -11.038 26.226 1.00 89.94 86 HIS A C 1
ATOM 694 O O . HIS A 1 86 ? 4.884 -11.362 25.230 1.00 89.94 86 HIS A O 1
ATOM 700 N N . GLU A 1 87 ? 5.298 -11.560 27.429 1.00 89.50 87 GLU A N 1
ATOM 701 C CA . GLU A 1 87 ? 4.159 -12.432 27.704 1.00 89.50 87 GLU A CA 1
ATOM 702 C C . GLU A 1 87 ? 2.950 -11.563 28.062 1.00 89.50 87 GLU A C 1
ATOM 704 O O . GLU A 1 87 ? 2.870 -11.008 29.158 1.00 89.50 87 GLU A O 1
ATOM 709 N N . GLU A 1 88 ? 2.028 -11.418 27.114 1.00 84.19 88 GLU A N 1
ATOM 710 C CA . GLU A 1 88 ? 0.827 -10.597 27.257 1.00 84.19 88 GLU A CA 1
ATOM 711 C C . GLU A 1 88 ? -0.435 -11.422 26.963 1.00 84.19 88 GLU A C 1
ATOM 713 O O . GLU A 1 88 ? -0.405 -12.336 26.130 1.00 84.19 88 GLU A O 1
ATOM 718 N N . PRO A 1 89 ? -1.564 -11.129 27.632 1.00 79.31 89 PRO A N 1
ATOM 719 C CA . PRO A 1 89 ? -2.834 -11.759 27.306 1.00 79.31 89 PRO A CA 1
ATOM 720 C C . PRO A 1 89 ? -3.306 -11.325 25.914 1.00 79.31 89 PRO A C 1
ATOM 722 O O . PRO A 1 89 ? -3.210 -10.156 25.541 1.00 79.31 89 PRO A O 1
ATOM 725 N N . ILE A 1 90 ? -3.865 -12.267 25.152 1.00 71.56 90 ILE A N 1
ATOM 726 C CA . ILE A 1 90 ? -4.446 -11.973 23.839 1.00 71.56 90 ILE A CA 1
ATOM 727 C C . ILE A 1 90 ? -5.689 -11.088 24.048 1.00 71.56 90 ILE A C 1
ATOM 729 O O . ILE A 1 90 ? -6.569 -11.480 24.819 1.00 71.56 90 ILE A O 1
ATOM 733 N N . PRO A 1 91 ? -5.810 -9.928 23.375 1.00 68.25 91 PRO A N 1
ATOM 734 C CA . PRO A 1 91 ? -6.987 -9.077 23.506 1.00 68.25 91 PRO A CA 1
ATOM 735 C C . PRO A 1 91 ? -8.258 -9.812 23.063 1.00 68.25 91 PRO A C 1
ATOM 737 O O . PRO A 1 91 ? -8.360 -10.267 21.924 1.00 68.25 91 PRO A O 1
ATOM 740 N N . GLU A 1 92 ? -9.251 -9.901 23.948 1.00 60.56 92 GLU A N 1
ATOM 741 C CA . GLU A 1 92 ? -10.497 -10.642 23.691 1.00 60.56 92 GLU A CA 1
ATOM 742 C C . GLU A 1 92 ? -11.401 -9.972 22.633 1.00 60.56 92 GLU A C 1
ATOM 744 O O . GLU A 1 92 ? -12.271 -10.625 22.061 1.00 60.56 92 GLU A O 1
ATOM 749 N N . SER A 1 93 ? -11.197 -8.680 22.340 1.00 61.41 93 SER A N 1
ATOM 750 C CA . SER A 1 93 ? -12.113 -7.832 21.557 1.00 61.41 93 SER A CA 1
ATOM 751 C C . SER A 1 93 ? -11.533 -7.289 20.243 1.00 61.41 93 SER A C 1
ATOM 753 O O . SER A 1 93 ? -11.816 -6.155 19.846 1.00 61.41 93 SER A O 1
ATOM 755 N N . LEU A 1 94 ? -10.725 -8.078 19.531 1.00 65.38 94 LEU A N 1
ATOM 756 C CA . LEU A 1 94 ? -10.303 -7.693 18.181 1.00 65.38 94 LEU A CA 1
ATOM 757 C C . LEU A 1 94 ? -11.474 -7.823 17.185 1.00 65.38 94 LEU A C 1
ATOM 759 O O . LEU A 1 94 ? -12.123 -8.869 17.164 1.00 65.38 94 LEU A O 1
ATOM 763 N N . PRO A 1 95 ? -11.732 -6.813 16.323 1.00 64.50 95 PRO A N 1
ATOM 764 C CA . PRO A 1 95 ? -12.791 -6.878 15.307 1.00 64.50 95 PRO A CA 1
ATOM 765 C C . PRO A 1 95 ? -12.617 -8.041 14.323 1.00 64.50 95 PRO A C 1
ATOM 767 O O . PRO A 1 95 ? -13.594 -8.547 13.782 1.00 64.50 95 PRO A O 1
ATOM 770 N N . VAL A 1 96 ? -11.364 -8.440 14.093 1.00 76.31 96 VAL A N 1
ATOM 771 C CA . VAL A 1 96 ? -10.960 -9.553 13.237 1.00 76.31 96 VAL A CA 1
ATOM 772 C C . VAL A 1 96 ? -9.828 -10.295 13.940 1.00 76.31 96 VAL A C 1
ATOM 774 O O . VAL A 1 96 ? -8.854 -9.671 14.364 1.00 76.31 96 VAL A O 1
ATOM 777 N N . GLN A 1 97 ? -9.943 -11.618 14.049 1.00 76.56 97 GLN A N 1
ATOM 778 C CA . GLN A 1 97 ? -8.885 -12.480 14.573 1.00 76.56 97 GLN A CA 1
ATOM 779 C C . GLN A 1 97 ? -8.214 -13.216 13.416 1.00 76.56 97 GLN A C 1
ATOM 781 O O . GLN A 1 97 ? -8.860 -13.989 12.709 1.00 76.56 97 GLN A O 1
ATOM 786 N N . LEU A 1 98 ? -6.915 -12.986 13.225 1.00 84.50 98 LEU A N 1
ATOM 787 C CA . LEU A 1 98 ? -6.138 -13.770 12.272 1.00 84.50 98 LEU A CA 1
ATOM 788 C C . LEU A 1 98 ? -5.749 -15.109 12.903 1.00 84.50 98 LEU A C 1
ATOM 790 O O . LEU A 1 98 ? -5.575 -15.227 14.114 1.00 84.50 98 LEU A O 1
ATOM 794 N N . ASN A 1 99 ? -5.600 -16.122 12.059 1.00 87.69 99 ASN A N 1
ATOM 795 C CA . ASN A 1 99 ? -5.086 -17.423 12.458 1.00 87.69 99 ASN A CA 1
ATOM 796 C C . ASN A 1 99 ? -4.137 -17.917 11.368 1.00 87.69 99 ASN A C 1
ATOM 798 O O . ASN A 1 99 ? -4.519 -18.727 10.522 1.00 87.69 99 ASN A O 1
ATOM 802 N N . LEU A 1 100 ? -2.934 -17.337 11.326 1.00 89.69 100 LEU A N 1
ATOM 803 C CA . LEU A 1 100 ? -1.920 -17.725 10.344 1.00 89.69 100 LEU A CA 1
ATOM 804 C C . LEU A 1 100 ? -1.019 -18.811 10.922 1.00 89.69 100 LEU A C 1
ATOM 806 O O . LEU A 1 100 ? -0.570 -18.729 12.072 1.00 89.69 100 LEU A O 1
ATOM 810 N N . ASP A 1 101 ? -0.746 -19.818 10.095 1.00 91.62 101 ASP A N 1
ATOM 811 C CA . ASP A 1 101 ? 0.177 -20.889 10.436 1.00 91.62 101 ASP A CA 1
ATOM 812 C C . ASP A 1 101 ? 1.612 -20.362 10.463 1.00 91.62 101 ASP A C 1
ATOM 814 O O . ASP A 1 101 ? 2.145 -19.900 9.454 1.00 91.62 101 ASP A O 1
ATOM 818 N N . VAL A 1 102 ? 2.250 -20.469 11.628 1.00 92.00 102 VAL A N 1
ATOM 819 C CA . VAL A 1 102 ? 3.613 -19.970 11.842 1.00 92.00 102 VAL A CA 1
ATOM 820 C C . VAL A 1 102 ? 4.589 -20.633 10.871 1.00 92.00 102 VAL A C 1
ATOM 822 O O . VAL A 1 102 ? 5.426 -19.954 10.288 1.00 92.00 102 VAL A O 1
ATOM 825 N N . MET A 1 103 ? 4.484 -21.951 10.673 1.00 92.56 103 MET A N 1
ATOM 826 C CA . MET A 1 103 ? 5.427 -22.678 9.820 1.00 92.56 103 MET A CA 1
ATOM 827 C C . MET A 1 103 ? 5.270 -22.285 8.349 1.00 92.56 103 MET A C 1
ATOM 829 O O . MET A 1 103 ? 6.268 -22.028 7.679 1.00 92.56 103 MET A O 1
ATOM 833 N N . GLY A 1 104 ? 4.033 -22.191 7.859 1.00 92.06 104 GLY A N 1
ATOM 834 C CA . GLY A 1 104 ? 3.732 -21.736 6.505 1.00 92.06 104 GLY A CA 1
ATOM 835 C C . GLY A 1 104 ? 4.283 -20.341 6.223 1.00 92.06 104 GLY A C 1
ATOM 836 O O . GLY A 1 104 ? 4.950 -20.148 5.208 1.00 92.06 104 GLY A O 1
ATOM 837 N N . VAL A 1 105 ? 4.090 -19.396 7.150 1.00 91.31 105 VAL A N 1
ATOM 838 C CA . VAL A 1 105 ? 4.640 -18.037 7.022 1.00 91.31 105 VAL A CA 1
ATOM 839 C C . VAL A 1 105 ? 6.172 -18.061 7.017 1.00 91.31 105 VAL A C 1
ATOM 841 O O . VAL A 1 105 ? 6.780 -17.398 6.185 1.00 91.31 105 VAL A O 1
ATOM 844 N N . LEU A 1 106 ? 6.817 -18.854 7.877 1.00 90.69 106 LEU A N 1
ATOM 845 C CA . LEU A 1 106 ? 8.283 -18.930 7.907 1.00 90.69 106 LEU A CA 1
ATOM 846 C C . LEU A 1 106 ? 8.879 -19.511 6.616 1.00 90.69 106 LEU A C 1
ATOM 848 O O . LEU A 1 106 ? 9.866 -18.984 6.103 1.00 90.69 106 LEU A O 1
ATOM 852 N N . LEU A 1 107 ? 8.288 -20.586 6.087 1.00 92.88 107 LEU A N 1
ATOM 853 C CA . LEU A 1 107 ? 8.757 -21.222 4.853 1.00 92.88 107 LEU A CA 1
ATOM 854 C C . LEU A 1 107 ? 8.560 -20.316 3.637 1.00 92.88 107 LEU A C 1
ATOM 856 O O . LEU A 1 107 ? 9.457 -20.211 2.799 1.00 92.88 107 LEU A O 1
ATOM 860 N N . GLU A 1 108 ? 7.412 -19.645 3.551 1.00 91.06 108 GLU A N 1
ATOM 861 C CA . GLU A 1 108 ? 7.160 -18.691 2.474 1.00 91.06 108 GLU A CA 1
ATOM 862 C C . GLU A 1 108 ? 8.072 -17.465 2.595 1.00 91.06 108 GLU A C 1
ATOM 864 O O . GLU A 1 108 ? 8.635 -17.041 1.591 1.00 91.06 108 GLU A O 1
ATOM 869 N N . GLY A 1 109 ? 8.312 -16.952 3.806 1.00 89.62 109 GLY A N 1
ATOM 870 C CA . GLY A 1 109 ? 9.249 -15.849 4.040 1.00 89.62 109 GLY A CA 1
ATOM 871 C C . GLY A 1 109 ? 10.670 -16.167 3.573 1.00 89.62 109 GLY A C 1
ATOM 872 O O . GLY A 1 109 ? 11.268 -15.378 2.843 1.00 89.62 109 GLY A O 1
ATOM 873 N N . ALA A 1 110 ? 11.178 -17.362 3.893 1.00 87.81 110 ALA A N 1
ATOM 874 C CA . ALA A 1 110 ? 12.485 -17.818 3.417 1.00 87.81 110 ALA A CA 1
ATOM 875 C C . ALA A 1 110 ? 12.535 -17.914 1.881 1.00 87.81 110 ALA A C 1
ATOM 877 O O . ALA A 1 110 ? 13.443 -17.372 1.252 1.00 87.81 110 ALA A O 1
ATOM 878 N N . ARG A 1 111 ? 11.516 -18.530 1.264 1.00 92.00 111 ARG A N 1
ATOM 879 C CA . ARG A 1 111 ? 11.410 -18.641 -0.200 1.00 92.00 111 ARG A CA 1
ATOM 880 C C . ARG A 1 111 ? 11.360 -17.267 -0.875 1.00 92.00 111 ARG A C 1
ATOM 882 O O . ARG A 1 111 ? 11.965 -17.081 -1.931 1.00 92.00 111 ARG A O 1
ATOM 889 N N . ARG A 1 112 ? 10.617 -16.318 -0.296 1.00 89.06 112 ARG A N 1
ATOM 890 C CA . ARG A 1 112 ? 10.519 -14.943 -0.798 1.00 89.06 112 ARG A CA 1
ATOM 891 C C . ARG A 1 112 ? 11.851 -14.216 -0.693 1.00 89.06 112 ARG A C 1
ATOM 893 O O . ARG A 1 112 ? 12.198 -13.532 -1.646 1.00 89.06 112 ARG A O 1
ATOM 900 N N . SER A 1 113 ? 12.602 -14.393 0.394 1.00 85.06 113 SER A N 1
ATOM 901 C CA . SER A 1 113 ? 13.928 -13.781 0.550 1.00 85.06 113 SER A CA 1
ATOM 902 C C . SER A 1 113 ? 14.895 -14.229 -0.553 1.00 85.06 113 SER A C 1
ATOM 904 O O . SER A 1 113 ? 15.428 -13.388 -1.281 1.00 85.06 113 SER A O 1
ATOM 906 N N . ASP A 1 114 ? 14.996 -15.543 -0.791 1.00 87.06 114 ASP A N 1
ATOM 907 C CA . ASP A 1 114 ? 15.827 -16.112 -1.866 1.00 87.06 114 ASP A CA 1
ATOM 908 C C . ASP A 1 114 ? 15.438 -15.574 -3.254 1.00 87.06 114 ASP A C 1
ATOM 910 O O . ASP A 1 114 ? 16.285 -15.270 -4.100 1.00 87.06 114 ASP A O 1
ATOM 914 N N . GLU A 1 115 ? 14.133 -15.472 -3.521 1.00 89.75 115 GLU A N 1
ATOM 915 C CA . GLU A 1 115 ? 13.632 -14.957 -4.796 1.00 89.75 115 GLU A CA 1
ATOM 916 C C . GLU A 1 115 ? 13.885 -13.450 -4.932 1.00 89.75 115 GLU A C 1
ATOM 918 O O . GLU A 1 115 ? 14.254 -12.970 -6.006 1.00 89.75 115 GLU A O 1
ATOM 923 N N . TRP A 1 116 ? 13.761 -12.698 -3.838 1.00 86.06 116 TRP A N 1
ATOM 924 C CA . TRP A 1 116 ? 14.001 -11.260 -3.812 1.00 86.06 116 TRP A CA 1
ATOM 925 C C . TRP A 1 116 ? 15.455 -10.906 -4.124 1.00 86.06 116 TRP A C 1
ATOM 927 O O . TRP A 1 116 ? 15.719 -9.941 -4.847 1.00 86.06 116 TRP A O 1
ATOM 937 N N . GLU A 1 117 ? 16.411 -11.712 -3.657 1.00 84.88 117 GLU A N 1
ATOM 938 C CA . GLU A 1 117 ? 17.821 -11.568 -4.030 1.00 84.88 117 GLU A CA 1
ATOM 939 C C . GLU A 1 117 ? 18.031 -11.698 -5.543 1.00 84.88 117 GLU A C 1
ATOM 941 O O . GLU A 1 117 ? 18.751 -10.894 -6.141 1.00 84.88 117 GLU A O 1
ATOM 946 N N . ARG A 1 118 ? 17.362 -12.659 -6.192 1.00 89.50 118 ARG A N 1
ATOM 947 C CA . ARG A 1 118 ? 17.429 -12.843 -7.655 1.00 89.50 118 ARG A CA 1
ATOM 948 C C . ARG A 1 118 ? 16.763 -11.695 -8.399 1.00 89.50 118 ARG A C 1
ATOM 950 O O . ARG A 1 118 ? 17.316 -11.203 -9.382 1.00 89.50 118 ARG A O 1
ATOM 957 N N . ILE A 1 119 ? 15.605 -11.242 -7.920 1.00 89.69 119 ILE A N 1
ATOM 958 C CA . ILE A 1 119 ? 14.898 -10.083 -8.474 1.00 89.69 119 ILE A CA 1
ATOM 959 C C . ILE A 1 119 ? 15.813 -8.858 -8.449 1.00 89.69 119 ILE A C 1
ATOM 961 O O . ILE A 1 119 ? 15.950 -8.196 -9.476 1.00 89.69 119 ILE A O 1
ATOM 965 N N . ARG A 1 120 ? 16.512 -8.595 -7.336 1.00 84.75 120 ARG A N 1
ATOM 966 C CA . ARG A 1 120 ? 17.433 -7.450 -7.195 1.00 84.75 120 ARG A CA 1
ATOM 967 C C . ARG A 1 120 ? 18.622 -7.477 -8.158 1.00 84.75 120 ARG A C 1
ATOM 969 O O . ARG A 1 120 ? 19.164 -6.419 -8.469 1.00 84.75 120 ARG A O 1
ATOM 976 N N . GLN A 1 121 ? 19.012 -8.642 -8.676 1.00 88.19 121 GLN A N 1
ATOM 977 C CA . GLN A 1 121 ? 20.043 -8.730 -9.721 1.00 88.19 121 GLN A CA 1
ATOM 978 C C . GLN A 1 121 ? 19.556 -8.175 -11.068 1.00 88.19 121 GLN A C 1
ATOM 980 O O . GLN A 1 121 ? 20.363 -7.693 -11.862 1.00 88.19 121 GLN A O 1
ATOM 985 N N . VAL A 1 122 ? 18.246 -8.234 -11.328 1.00 91.50 122 VAL A N 1
ATOM 986 C CA . VAL A 1 122 ? 17.618 -7.774 -12.579 1.00 91.50 122 VAL A CA 1
ATOM 987 C C . VAL A 1 122 ? 16.991 -6.388 -12.422 1.00 91.50 122 VAL A C 1
ATOM 989 O O . VAL A 1 122 ? 17.069 -5.565 -13.332 1.00 91.50 122 VAL A O 1
ATOM 992 N N . ILE A 1 123 ? 16.378 -6.126 -11.268 1.00 90.75 123 ILE A N 1
ATOM 993 C CA . ILE A 1 123 ? 15.669 -4.897 -10.903 1.00 90.75 123 ILE A CA 1
ATOM 994 C C . ILE A 1 123 ? 16.317 -4.366 -9.615 1.00 90.75 123 ILE A C 1
ATOM 996 O O . ILE A 1 123 ? 15.848 -4.659 -8.515 1.00 90.75 123 ILE A O 1
ATOM 1000 N N . PRO A 1 124 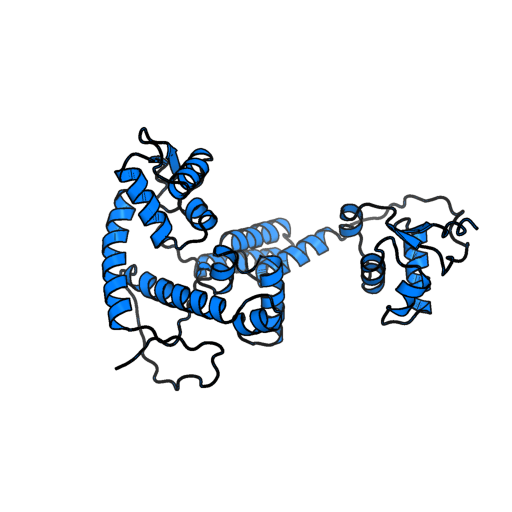? 17.422 -3.604 -9.718 1.00 82.00 124 PRO A N 1
ATOM 1001 C CA . PRO A 1 124 ? 18.221 -3.217 -8.553 1.00 82.00 124 PRO A CA 1
ATOM 1002 C C . PRO A 1 124 ? 17.541 -2.205 -7.631 1.00 82.00 124 PRO A C 1
ATOM 1004 O O . PRO A 1 124 ? 17.999 -1.988 -6.510 1.00 82.00 124 PRO A O 1
ATOM 1007 N N . SER A 1 125 ? 16.502 -1.521 -8.114 1.00 81.56 125 SER A N 1
ATOM 1008 C CA . SER A 1 125 ? 15.878 -0.408 -7.408 1.00 81.56 125 SER A CA 1
ATOM 1009 C C . SER A 1 125 ? 14.380 -0.337 -7.697 1.00 81.56 125 SER A C 1
ATOM 1011 O O . SER A 1 125 ? 13.965 -0.535 -8.838 1.00 81.56 125 SER A O 1
ATOM 1013 N N . PRO A 1 126 ? 13.546 0.085 -6.733 1.00 77.69 126 PRO A N 1
ATOM 1014 C CA . PRO A 1 126 ? 12.152 0.431 -7.011 1.00 77.69 126 PRO A CA 1
ATOM 1015 C C . PRO A 1 126 ? 11.988 1.560 -8.036 1.00 77.69 126 PRO A C 1
ATOM 1017 O O . PRO A 1 126 ? 10.924 1.728 -8.631 1.00 77.69 126 PRO A O 1
ATOM 1020 N N . ARG A 1 127 ? 13.058 2.325 -8.281 1.00 82.25 127 ARG A N 1
ATOM 1021 C CA . ARG A 1 127 ? 13.122 3.388 -9.290 1.00 82.25 127 ARG A CA 1
ATOM 1022 C C . ARG A 1 127 ? 13.512 2.877 -10.677 1.00 82.25 127 ARG A C 1
ATOM 1024 O O . ARG A 1 127 ? 13.628 3.687 -11.595 1.00 82.25 127 ARG A O 1
ATOM 1031 N N . THR A 1 128 ? 13.717 1.567 -10.844 1.00 86.12 128 THR A N 1
ATOM 1032 C CA . THR A 1 128 ? 13.964 0.967 -12.156 1.00 86.12 128 THR A CA 1
ATOM 1033 C C . THR A 1 128 ? 12.803 1.294 -13.099 1.00 86.12 128 THR A C 1
ATOM 1035 O O . THR A 1 128 ? 11.647 1.094 -12.742 1.00 86.12 128 THR A O 1
ATOM 1038 N N . THR A 1 129 ? 13.096 1.794 -14.299 1.00 92.62 129 THR A N 1
ATOM 1039 C CA . THR A 1 129 ? 12.119 1.967 -15.386 1.00 92.62 129 THR A CA 1
ATOM 1040 C C . THR A 1 129 ? 12.394 0.972 -16.503 1.00 92.62 129 THR A C 1
ATOM 1042 O O . THR A 1 129 ? 13.526 0.504 -16.684 1.00 92.62 129 THR A O 1
ATOM 1045 N N . PHE A 1 130 ? 11.359 0.671 -17.281 1.00 96.38 130 PHE A N 1
ATOM 1046 C CA . PHE A 1 130 ? 11.396 -0.348 -18.324 1.00 96.38 130 PHE A CA 1
ATOM 1047 C C . PHE A 1 130 ? 11.040 0.246 -19.690 1.00 96.38 130 PHE A C 1
ATOM 1049 O O . PHE A 1 130 ? 10.531 1.359 -19.797 1.00 96.38 130 PHE A O 1
ATOM 1056 N N . ALA A 1 131 ? 11.331 -0.504 -20.744 1.00 96.38 131 ALA A N 1
ATOM 1057 C CA . ALA A 1 131 ? 10.835 -0.280 -22.093 1.00 96.38 131 ALA A CA 1
ATOM 1058 C C . ALA A 1 131 ? 10.252 -1.596 -22.640 1.00 96.38 131 ALA A C 1
ATOM 1060 O O . ALA A 1 131 ? 10.681 -2.669 -22.198 1.00 96.38 131 ALA A O 1
ATOM 1061 N N . PRO A 1 132 ? 9.309 -1.547 -23.598 1.00 97.19 132 PRO A N 1
ATOM 1062 C CA . PRO A 1 132 ? 8.834 -2.744 -24.282 1.00 97.19 132 PRO A CA 1
ATOM 1063 C C . PRO A 1 132 ? 9.985 -3.523 -24.925 1.00 97.19 132 PRO A C 1
ATOM 1065 O O . PRO A 1 132 ? 10.862 -2.949 -25.573 1.00 97.19 132 PRO A O 1
ATOM 1068 N N . GLY A 1 133 ? 9.985 -4.837 -24.728 1.00 96.25 133 GLY A N 1
ATOM 1069 C CA . GLY A 1 133 ? 10.907 -5.760 -25.371 1.00 96.25 133 GLY A CA 1
ATOM 1070 C C . GLY A 1 133 ? 10.383 -6.284 -26.715 1.00 96.25 133 GLY A C 1
ATOM 1071 O O . GLY A 1 133 ? 9.307 -5.899 -27.167 1.00 96.25 133 GLY A O 1
ATOM 1072 N N . PRO A 1 134 ? 11.149 -7.159 -27.393 1.00 96.12 134 PRO A N 1
ATOM 1073 C CA . PRO A 1 134 ? 10.762 -7.724 -28.686 1.00 96.12 134 PRO A CA 1
ATOM 1074 C C . PRO A 1 134 ? 9.645 -8.773 -28.596 1.00 96.12 134 PRO A C 1
ATOM 1076 O O . PRO A 1 134 ? 9.067 -9.118 -29.624 1.00 96.12 134 PRO A O 1
ATOM 1079 N N . VAL A 1 135 ? 9.381 -9.328 -27.409 1.00 97.81 135 VAL A N 1
ATOM 1080 C CA . VAL A 1 135 ? 8.337 -10.342 -27.208 1.00 97.81 135 VAL A CA 1
ATOM 1081 C C . VAL A 1 135 ? 7.028 -9.640 -26.830 1.00 97.81 135 VAL A C 1
ATOM 1083 O O . VAL A 1 135 ? 7.038 -8.816 -25.916 1.00 97.81 135 VAL A O 1
ATOM 1086 N N . PRO A 1 136 ? 5.903 -9.926 -27.509 1.00 95.25 136 PRO A N 1
ATOM 1087 C CA . PRO A 1 136 ? 4.621 -9.331 -27.155 1.00 95.25 136 PRO A CA 1
ATOM 1088 C C . PRO A 1 136 ? 4.105 -9.870 -25.807 1.00 95.25 136 PRO A C 1
ATOM 1090 O O . PRO A 1 136 ? 4.418 -11.009 -25.453 1.00 95.25 136 PRO A O 1
ATOM 1093 N N . PRO A 1 137 ? 3.292 -9.087 -25.073 1.00 96.19 137 PRO A N 1
ATOM 1094 C CA . PRO A 1 137 ? 2.639 -9.561 -23.856 1.00 96.19 137 PRO A CA 1
ATOM 1095 C C . PRO A 1 137 ? 1.691 -10.728 -24.161 1.00 96.19 137 PRO A C 1
ATOM 1097 O O . PRO A 1 137 ? 0.994 -10.720 -25.180 1.00 96.19 137 PRO A O 1
ATOM 1100 N N . ALA A 1 138 ? 1.659 -11.723 -23.277 1.00 94.88 138 ALA A N 1
ATOM 1101 C CA . ALA A 1 138 ? 0.851 -12.930 -23.449 1.00 94.88 138 ALA A CA 1
ATOM 1102 C C . ALA A 1 138 ? -0.619 -12.747 -23.033 1.00 94.88 138 ALA A C 1
ATOM 1104 O O . ALA A 1 138 ? -1.491 -13.455 -23.537 1.00 94.88 138 ALA A O 1
ATOM 1105 N N . ASP A 1 139 ? -0.898 -11.809 -22.126 1.00 94.62 139 ASP A N 1
ATOM 1106 C CA . ASP A 1 139 ? -2.233 -11.564 -21.582 1.00 94.62 139 ASP A CA 1
ATOM 1107 C C . ASP A 1 139 ? -2.493 -10.075 -21.285 1.00 94.62 139 ASP A C 1
ATOM 1109 O O . ASP A 1 139 ? -1.654 -9.201 -21.524 1.00 94.62 139 ASP A O 1
ATOM 1113 N N . VAL A 1 140 ? -3.700 -9.783 -20.788 1.00 93.31 140 VAL A N 1
ATOM 1114 C CA . VAL A 1 140 ? -4.164 -8.422 -20.475 1.00 93.31 140 VAL A CA 1
ATOM 1115 C C . VAL A 1 140 ? -3.336 -7.778 -19.360 1.00 93.31 140 VAL A C 1
ATOM 1117 O O . VAL A 1 140 ? -3.083 -6.574 -19.403 1.00 93.31 140 VAL A O 1
ATOM 1120 N N . THR A 1 141 ? -2.891 -8.562 -18.378 1.00 89.94 141 THR A N 1
ATOM 1121 C CA . THR A 1 141 ? -2.088 -8.072 -17.256 1.00 89.94 141 THR A CA 1
ATOM 1122 C C . THR A 1 141 ? -0.694 -7.691 -17.738 1.00 89.94 141 THR A C 1
ATOM 1124 O O . THR A 1 141 ? -0.254 -6.568 -17.494 1.00 89.94 141 THR A O 1
ATOM 1127 N N . GLU A 1 142 ? -0.024 -8.567 -18.494 1.00 95.38 142 GLU A N 1
ATOM 1128 C CA . GLU A 1 142 ? 1.274 -8.266 -19.107 1.00 95.38 142 GLU A CA 1
ATOM 1129 C C . GLU A 1 142 ? 1.162 -7.042 -20.036 1.00 95.38 142 GLU A C 1
ATOM 1131 O O . GLU A 1 142 ? 2.015 -6.154 -19.993 1.00 95.38 142 GLU A O 1
ATOM 1136 N N . ALA A 1 143 ? 0.081 -6.930 -20.818 1.00 94.19 143 ALA A N 1
ATOM 1137 C CA . ALA A 1 143 ? -0.157 -5.778 -21.690 1.00 94.19 143 ALA A CA 1
ATOM 1138 C C . ALA A 1 143 ? -0.325 -4.467 -20.906 1.00 94.19 143 ALA A C 1
ATOM 1140 O O . ALA A 1 143 ? 0.237 -3.441 -21.299 1.00 94.19 143 ALA A O 1
ATOM 1141 N N . ARG A 1 144 ? -1.038 -4.497 -19.770 1.00 93.19 144 ARG A N 1
ATOM 1142 C CA . ARG A 1 144 ? -1.160 -3.344 -18.863 1.00 93.19 144 ARG A CA 1
ATOM 1143 C C . ARG A 1 144 ? 0.208 -2.924 -18.328 1.00 93.19 144 ARG A C 1
ATOM 1145 O O . ARG A 1 144 ? 0.537 -1.741 -18.376 1.00 93.19 144 ARG A O 1
ATOM 1152 N N . VAL A 1 145 ? 1.033 -3.877 -17.893 1.00 94.94 145 VAL A N 1
ATOM 1153 C CA . VAL A 1 145 ? 2.398 -3.594 -17.420 1.00 94.94 145 VAL A CA 1
ATOM 1154 C C . VAL A 1 145 ? 3.261 -2.980 -18.524 1.00 94.94 145 VAL A C 1
ATOM 1156 O O . VAL A 1 145 ? 3.956 -1.996 -18.279 1.00 94.94 145 VAL A O 1
ATOM 1159 N N . VAL A 1 146 ? 3.194 -3.507 -19.750 1.00 96.50 146 VAL A N 1
ATOM 1160 C CA . VAL A 1 146 ? 3.921 -2.956 -20.907 1.00 96.50 146 VAL A CA 1
ATOM 1161 C C . VAL A 1 146 ? 3.473 -1.525 -21.225 1.00 96.50 146 VAL A C 1
ATOM 1163 O O . VAL A 1 146 ? 4.317 -0.680 -21.537 1.00 96.50 146 VAL A O 1
ATOM 1166 N N . SER A 1 147 ? 2.177 -1.218 -21.107 1.00 94.69 147 SER A N 1
ATOM 1167 C CA . SER A 1 147 ? 1.657 0.148 -21.271 1.00 94.69 147 SER A CA 1
ATOM 1168 C C . SER A 1 147 ? 2.259 1.103 -20.238 1.00 94.69 147 SER A C 1
ATOM 1170 O O . SER A 1 147 ? 2.852 2.115 -20.608 1.00 94.69 147 SER A O 1
ATOM 1172 N N . LEU A 1 148 ? 2.208 0.739 -18.952 1.00 89.00 148 LEU A N 1
ATOM 1173 C CA . LEU A 1 148 ? 2.766 1.552 -17.864 1.00 89.00 148 LEU A CA 1
ATOM 1174 C C . LEU A 1 148 ? 4.284 1.735 -18.000 1.00 89.00 148 LEU A C 1
ATOM 1176 O O . LEU A 1 148 ? 4.813 2.827 -17.791 1.00 89.00 148 LEU A O 1
ATOM 1180 N N . ALA A 1 149 ? 4.998 0.684 -18.407 1.00 92.62 149 ALA A N 1
ATOM 1181 C CA . ALA A 1 149 ? 6.421 0.766 -18.717 1.00 92.62 149 ALA A CA 1
ATOM 1182 C C . ALA A 1 149 ? 6.702 1.757 -19.861 1.00 92.62 149 ALA A C 1
ATOM 1184 O O . ALA A 1 149 ? 7.647 2.542 -19.782 1.00 92.62 149 ALA A O 1
ATOM 1185 N N . SER A 1 150 ? 5.865 1.766 -20.902 1.00 91.06 150 SER A N 1
ATOM 1186 C CA . SER A 1 150 ? 6.007 2.668 -22.056 1.00 91.06 150 SER A CA 1
ATOM 1187 C C . SER A 1 150 ? 5.830 4.143 -21.685 1.00 91.06 150 SER A C 1
ATOM 1189 O O . SER A 1 150 ? 6.475 5.002 -22.283 1.00 91.06 150 SER A O 1
ATOM 1191 N N . GLU A 1 151 ? 5.028 4.438 -20.659 1.00 91.44 151 GLU A N 1
ATOM 1192 C CA . GLU A 1 151 ? 4.883 5.778 -20.070 1.00 91.44 151 GLU A CA 1
ATOM 1193 C C . GLU A 1 151 ? 6.101 6.215 -19.233 1.00 91.44 151 GLU A C 1
ATOM 1195 O O . GLU A 1 151 ? 6.162 7.349 -18.763 1.00 91.44 151 GLU A O 1
ATOM 1200 N N . GLY A 1 152 ? 7.086 5.334 -19.032 1.00 85.06 152 GLY A N 1
ATOM 1201 C CA . GLY A 1 152 ? 8.271 5.614 -18.223 1.00 85.06 152 GLY A CA 1
ATOM 1202 C C . GLY A 1 152 ? 8.038 5.496 -16.716 1.00 85.06 152 GLY A C 1
ATOM 1203 O O . GLY A 1 152 ? 8.816 6.053 -15.939 1.00 85.06 152 GLY A O 1
ATOM 1204 N N . ARG A 1 153 ? 6.991 4.777 -16.287 1.00 80.69 153 ARG A N 1
ATOM 1205 C CA . ARG A 1 153 ? 6.730 4.504 -14.867 1.00 80.69 153 ARG A CA 1
ATOM 1206 C C . ARG A 1 153 ? 7.852 3.658 -14.254 1.00 80.69 153 ARG A C 1
ATOM 1208 O O . ARG A 1 153 ? 8.467 2.820 -14.917 1.00 80.69 153 ARG A O 1
ATOM 1215 N N . THR A 1 154 ? 8.122 3.894 -12.973 1.00 87.19 154 THR A N 1
ATOM 1216 C CA . THR A 1 154 ? 9.074 3.103 -12.182 1.00 87.19 154 THR A CA 1
ATOM 1217 C C . THR A 1 154 ? 8.450 1.783 -11.724 1.00 87.19 154 THR A C 1
ATOM 1219 O O . THR A 1 154 ? 7.228 1.662 -11.688 1.00 87.19 154 THR A O 1
ATOM 1222 N N . ALA A 1 155 ? 9.268 0.808 -11.319 1.00 85.44 155 ALA A N 1
ATOM 1223 C CA . ALA A 1 155 ? 8.804 -0.460 -10.749 1.00 85.44 155 ALA A CA 1
ATOM 1224 C C . ALA A 1 155 ? 7.848 -0.243 -9.562 1.00 85.44 155 ALA A C 1
ATOM 1226 O O . ALA A 1 155 ? 6.791 -0.865 -9.509 1.00 85.44 155 ALA A O 1
ATOM 1227 N N . ALA A 1 156 ? 8.164 0.709 -8.676 1.00 78.44 156 ALA A N 1
ATOM 1228 C CA . ALA A 1 156 ? 7.289 1.103 -7.570 1.00 78.44 156 ALA A CA 1
ATOM 1229 C C . ALA A 1 156 ? 5.948 1.686 -8.047 1.00 78.44 156 ALA A C 1
ATOM 1231 O O . ALA A 1 156 ? 4.896 1.328 -7.527 1.00 78.44 156 ALA A O 1
ATOM 1232 N N . ALA A 1 157 ? 5.964 2.564 -9.056 1.00 77.25 157 ALA A N 1
ATOM 1233 C CA . ALA A 1 157 ? 4.734 3.145 -9.592 1.00 77.25 157 ALA A CA 1
ATOM 1234 C C . ALA A 1 157 ? 3.861 2.089 -10.287 1.00 77.25 157 ALA A C 1
ATOM 1236 O O . ALA A 1 157 ? 2.641 2.124 -10.167 1.00 77.25 157 ALA A O 1
ATOM 1237 N N . ILE A 1 158 ? 4.482 1.129 -10.978 1.00 83.19 158 ILE A N 1
ATOM 1238 C CA . ILE A 1 158 ? 3.776 -0.007 -11.577 1.00 83.19 158 ILE A CA 1
ATOM 1239 C C . ILE A 1 158 ? 3.162 -0.887 -10.480 1.00 83.19 158 ILE A C 1
ATOM 1241 O O . ILE A 1 158 ? 1.996 -1.241 -10.594 1.00 83.19 158 ILE A O 1
ATOM 1245 N N . SER A 1 159 ? 3.905 -1.201 -9.413 1.00 82.00 159 SER A N 1
ATOM 1246 C CA . SER A 1 159 ? 3.395 -1.952 -8.253 1.00 82.00 159 SER A CA 1
ATOM 1247 C C . SER A 1 159 ? 2.134 -1.311 -7.664 1.00 82.00 159 SER A C 1
ATOM 1249 O O . SER A 1 159 ? 1.102 -1.972 -7.520 1.00 82.00 159 SER A O 1
ATOM 1251 N N . PHE A 1 160 ? 2.194 0.004 -7.429 1.00 74.12 16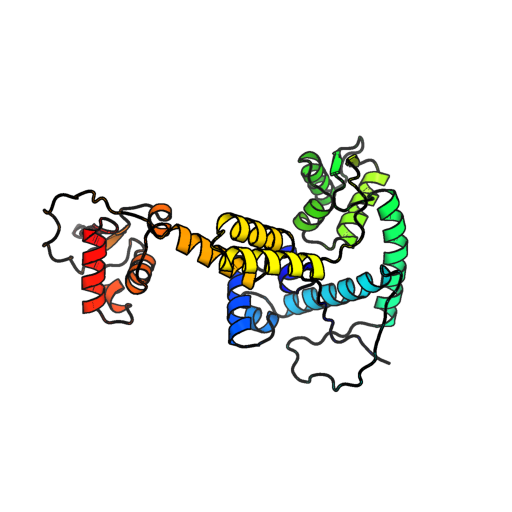0 PHE A N 1
ATOM 1252 C CA . PHE A 1 160 ? 1.075 0.792 -6.917 1.00 74.12 160 PHE A CA 1
ATOM 1253 C C . PHE A 1 160 ? -0.154 0.723 -7.835 1.00 74.12 160 PHE A C 1
ATOM 1255 O O . PHE A 1 160 ? -1.257 0.441 -7.375 1.00 74.12 160 PHE A O 1
ATOM 1262 N N . GLU A 1 161 ? 0.047 0.913 -9.140 1.00 77.50 161 GLU A N 1
ATOM 1263 C CA . GLU A 1 161 ? -1.019 0.906 -10.148 1.00 77.50 161 GLU A CA 1
ATOM 1264 C C . GLU A 1 161 ? -1.643 -0.488 -10.350 1.00 77.50 161 GLU A C 1
ATOM 1266 O O . GLU A 1 161 ? -2.827 -0.622 -10.659 1.00 77.50 161 GLU A O 1
ATOM 1271 N N . LEU A 1 162 ? -0.862 -1.557 -10.170 1.00 79.31 162 LEU A N 1
ATOM 1272 C CA . LEU A 1 162 ? -1.356 -2.936 -10.226 1.00 79.31 162 LEU A CA 1
ATOM 1273 C C . LEU A 1 162 ? -2.136 -3.353 -8.976 1.00 79.31 162 LEU A C 1
ATOM 1275 O O . LEU A 1 162 ? -2.723 -4.435 -8.982 1.00 79.31 162 LEU A O 1
ATOM 1279 N N . HIS A 1 163 ? -2.166 -2.514 -7.938 1.00 77.88 163 HIS A N 1
ATOM 1280 C CA . HIS A 1 163 ? -2.892 -2.769 -6.697 1.00 77.88 163 HIS A CA 1
ATOM 1281 C C . HIS A 1 163 ? -2.438 -4.049 -5.971 1.00 77.88 163 HIS A C 1
ATOM 1283 O O . HIS A 1 163 ? -3.236 -4.743 -5.341 1.00 77.88 163 HIS A O 1
ATOM 1289 N N . CYS A 1 164 ? -1.145 -4.377 -6.058 1.00 77.06 164 CYS A N 1
ATOM 1290 C CA . CYS A 1 164 ? -0.567 -5.602 -5.497 1.00 77.06 164 CYS A CA 1
ATOM 1291 C C . CYS A 1 164 ? 0.660 -5.318 -4.619 1.00 77.06 164 CYS A C 1
ATOM 1293 O O . CYS A 1 164 ? 1.065 -4.167 -4.460 1.00 77.06 164 CYS A O 1
ATOM 1295 N N . SER A 1 165 ? 1.209 -6.357 -3.981 1.00 78.31 165 SER A N 1
ATOM 1296 C CA . SER A 1 165 ? 2.412 -6.208 -3.159 1.00 78.31 165 SER A CA 1
ATOM 1297 C C . SER A 1 165 ? 3.640 -5.909 -4.020 1.00 78.31 165 SER A C 1
ATOM 1299 O O . SER A 1 165 ? 3.720 -6.350 -5.169 1.00 78.31 165 SER A O 1
ATOM 1301 N N . ASP A 1 166 ? 4.636 -5.225 -3.451 1.00 79.81 166 ASP A N 1
ATOM 1302 C CA . ASP A 1 166 ? 5.916 -5.017 -4.139 1.00 79.81 166 ASP A CA 1
ATOM 1303 C C . ASP A 1 166 ? 6.565 -6.354 -4.504 1.00 79.81 166 ASP A C 1
ATOM 1305 O O . ASP A 1 166 ? 7.121 -6.498 -5.592 1.00 79.81 166 ASP A O 1
ATOM 1309 N N . PHE A 1 167 ? 6.431 -7.364 -3.640 1.00 84.62 167 PHE A N 1
ATOM 1310 C CA . PHE A 1 167 ? 6.931 -8.699 -3.929 1.00 84.62 167 PHE A CA 1
ATOM 1311 C C . PHE A 1 167 ? 6.321 -9.279 -5.215 1.00 84.62 167 PHE A C 1
ATOM 1313 O O . PHE A 1 167 ? 7.047 -9.712 -6.117 1.00 84.62 167 PHE A O 1
ATOM 1320 N N . ASP A 1 168 ? 4.994 -9.243 -5.333 1.00 87.44 168 ASP A N 1
ATOM 1321 C CA . ASP A 1 168 ? 4.273 -9.808 -6.478 1.00 87.44 168 ASP A CA 1
ATOM 1322 C C . ASP A 1 168 ? 4.532 -9.000 -7.757 1.00 87.44 168 ASP A C 1
ATOM 1324 O O . ASP A 1 168 ? 4.828 -9.572 -8.812 1.00 87.44 168 ASP A O 1
ATOM 1328 N N . ALA A 1 169 ? 4.497 -7.667 -7.658 1.00 88.44 169 ALA A N 1
ATOM 1329 C CA . ALA A 1 169 ? 4.758 -6.769 -8.777 1.00 88.44 169 ALA A CA 1
ATOM 1330 C C . ALA A 1 169 ? 6.164 -6.972 -9.351 1.00 88.44 169 ALA A C 1
ATOM 1332 O O . ALA A 1 169 ? 6.338 -7.095 -10.565 1.00 88.44 169 ALA A O 1
ATOM 1333 N N . PHE A 1 170 ? 7.184 -7.032 -8.494 1.00 90.94 170 PHE A N 1
ATOM 1334 C CA . PHE A 1 170 ? 8.565 -7.183 -8.943 1.00 90.94 170 PHE A CA 1
ATOM 1335 C C . PHE A 1 170 ? 8.850 -8.598 -9.438 1.00 90.94 170 PHE A C 1
ATOM 1337 O O . PHE A 1 170 ? 9.618 -8.749 -10.386 1.00 90.94 170 PHE A O 1
ATOM 1344 N N . THR A 1 171 ? 8.201 -9.620 -8.872 1.00 94.19 171 THR A N 1
ATOM 1345 C CA . THR A 1 171 ? 8.254 -10.988 -9.411 1.00 94.19 171 THR A CA 1
ATOM 1346 C C . THR A 1 171 ? 7.723 -11.017 -10.848 1.00 94.19 171 THR A C 1
ATOM 1348 O O . THR A 1 171 ? 8.376 -11.559 -11.746 1.00 94.19 171 THR A O 1
ATOM 1351 N N . LEU A 1 172 ? 6.578 -10.369 -11.101 1.00 95.38 172 LEU A N 1
ATOM 1352 C CA . LEU A 1 172 ? 6.018 -10.232 -12.446 1.00 95.38 172 LEU A CA 1
ATOM 1353 C C . LEU A 1 172 ? 6.968 -9.460 -13.371 1.00 95.38 172 LEU A C 1
ATOM 1355 O O . LEU A 1 172 ? 7.298 -9.946 -14.452 1.00 95.38 172 LEU A O 1
ATOM 1359 N N . LEU A 1 173 ? 7.453 -8.291 -12.948 1.00 96.50 173 LEU A N 1
ATOM 1360 C CA . LEU A 1 173 ? 8.377 -7.473 -13.738 1.00 96.50 173 LEU A CA 1
ATOM 1361 C C . LEU A 1 173 ? 9.666 -8.233 -14.081 1.00 96.50 173 LEU A C 1
ATOM 1363 O O . LEU A 1 173 ? 10.096 -8.216 -15.235 1.00 96.50 173 LEU A O 1
ATOM 1367 N N . ALA A 1 174 ? 10.263 -8.938 -13.118 1.00 96.44 174 ALA A N 1
ATOM 1368 C CA . ALA A 1 174 ? 11.476 -9.724 -13.329 1.00 96.44 174 ALA A CA 1
ATOM 1369 C C . ALA A 1 174 ? 11.233 -10.861 -14.331 1.00 96.44 174 ALA A C 1
ATOM 1371 O O . ALA A 1 174 ? 12.025 -11.042 -15.258 1.00 96.44 174 ALA A O 1
ATOM 1372 N N . SER A 1 175 ? 10.106 -11.568 -14.207 1.00 97.12 175 SER A N 1
ATOM 1373 C CA . SER A 1 175 ? 9.670 -12.589 -15.168 1.00 97.12 175 SER A CA 1
ATOM 1374 C C . SER A 1 175 ? 9.506 -12.012 -16.581 1.00 97.12 175 SER A C 1
ATOM 1376 O O . SER A 1 175 ? 10.006 -12.587 -17.549 1.00 97.12 175 SER A O 1
ATOM 1378 N N . LEU A 1 176 ? 8.894 -10.831 -16.726 1.00 97.81 176 LEU A N 1
ATOM 1379 C CA . LEU A 1 176 ? 8.732 -10.161 -18.023 1.00 97.81 176 LEU A CA 1
ATOM 1380 C C . LEU A 1 176 ? 10.061 -9.719 -18.640 1.00 97.81 176 LEU A C 1
ATOM 1382 O O . LEU A 1 176 ? 10.231 -9.813 -19.859 1.00 97.81 176 LEU A O 1
ATOM 1386 N N . VAL A 1 177 ? 11.018 -9.278 -17.821 1.00 97.56 177 VAL A N 1
ATOM 1387 C CA . VAL A 1 177 ? 12.377 -8.970 -18.285 1.00 97.56 177 VAL A CA 1
ATOM 1388 C C . VAL A 1 177 ? 13.093 -10.242 -18.746 1.00 97.56 177 VAL A C 1
ATOM 1390 O O . VAL A 1 177 ? 13.666 -10.260 -19.836 1.00 97.56 177 VAL A O 1
ATOM 1393 N N . GLN A 1 178 ? 13.012 -11.334 -17.980 1.00 96.25 178 GLN A N 1
ATOM 1394 C CA . GLN A 1 178 ? 13.606 -12.626 -18.352 1.00 96.25 178 GLN A CA 1
ATOM 1395 C C . GLN A 1 178 ? 13.023 -13.174 -19.665 1.00 96.25 178 GLN A C 1
ATOM 1397 O O . GLN A 1 178 ? 13.770 -13.621 -20.537 1.00 96.25 178 GLN A O 1
ATOM 1402 N N . LYS A 1 179 ? 11.699 -13.072 -19.848 1.00 97.19 179 LYS A N 1
ATOM 1403 C CA . LYS A 1 179 ? 10.992 -13.442 -21.088 1.00 97.19 179 LYS A CA 1
ATOM 1404 C C . LYS A 1 179 ? 11.247 -12.480 -22.254 1.00 97.19 179 LYS A C 1
ATOM 1406 O O . LYS A 1 179 ? 10.824 -12.771 -23.369 1.00 97.19 179 LYS A O 1
ATOM 1411 N N . ARG A 1 180 ? 11.927 -11.348 -22.027 1.00 97.69 180 ARG A N 1
ATOM 1412 C CA . ARG A 1 180 ? 12.144 -10.259 -23.001 1.00 97.69 180 ARG A CA 1
ATOM 1413 C C . ARG A 1 180 ? 10.854 -9.591 -23.494 1.00 97.69 180 ARG A C 1
ATOM 1415 O O . ARG A 1 180 ? 10.844 -9.021 -24.587 1.00 97.69 180 ARG A O 1
ATOM 1422 N N . VAL A 1 181 ? 9.791 -9.639 -22.692 1.00 98.00 181 VAL A N 1
ATOM 1423 C CA . VAL A 1 181 ? 8.585 -8.812 -22.881 1.00 98.00 181 VAL A CA 1
ATOM 1424 C C . VAL A 1 181 ? 8.867 -7.372 -22.450 1.00 98.00 181 VAL A C 1
ATOM 1426 O O . VAL A 1 181 ? 8.391 -6.424 -23.067 1.00 98.00 181 VAL A O 1
ATOM 1429 N N . LEU A 1 182 ? 9.716 -7.202 -21.434 1.00 97.75 182 LEU A N 1
ATOM 1430 C CA . LEU A 1 182 ? 10.280 -5.920 -21.022 1.00 97.75 182 LEU A CA 1
ATOM 1431 C C . LEU A 1 182 ? 11.802 -5.924 -21.153 1.00 97.75 182 LEU A C 1
ATOM 1433 O O . LEU A 1 182 ? 12.453 -6.969 -21.159 1.00 97.75 182 LEU A O 1
ATOM 1437 N N . GLN A 1 183 ? 12.374 -4.729 -21.214 1.00 97.06 183 GLN A N 1
ATOM 1438 C CA . GLN A 1 183 ? 13.801 -4.480 -21.057 1.00 97.06 183 GLN A CA 1
ATOM 1439 C C . GLN A 1 183 ? 14.007 -3.396 -20.005 1.00 97.06 183 GLN A C 1
ATOM 1441 O O . GLN A 1 183 ? 13.264 -2.416 -19.962 1.00 97.06 183 GLN A O 1
ATOM 1446 N N . VAL A 1 184 ? 15.029 -3.553 -19.165 1.00 95.94 184 VAL A N 1
ATOM 1447 C CA . VAL A 1 184 ? 15.417 -2.510 -18.210 1.00 95.94 184 VAL A CA 1
ATOM 1448 C C . VAL A 1 184 ? 15.961 -1.313 -18.988 1.00 95.94 184 VAL A C 1
ATOM 1450 O O . VAL A 1 184 ? 16.907 -1.450 -19.761 1.00 95.94 184 VAL A O 1
ATOM 1453 N N . LYS A 1 185 ? 15.356 -0.140 -18.783 1.00 92.75 185 LYS A N 1
ATOM 1454 C CA . LYS A 1 185 ? 15.745 1.113 -19.441 1.00 92.75 185 LYS A CA 1
ATOM 1455 C C . LYS A 1 185 ? 16.684 1.924 -18.558 1.00 92.75 185 LYS A C 1
ATOM 1457 O O . LYS A 1 185 ? 17.783 2.270 -18.976 1.00 92.75 185 LYS A O 1
ATOM 1462 N N . ILE A 1 186 ? 16.252 2.224 -17.334 1.00 89.56 186 ILE A N 1
ATOM 1463 C CA . ILE A 1 186 ? 17.065 2.916 -16.329 1.00 89.56 186 ILE A CA 1
ATOM 1464 C C . ILE A 1 186 ? 16.975 2.083 -15.054 1.00 89.56 186 ILE A C 1
ATOM 1466 O O . ILE A 1 186 ? 15.896 2.039 -14.475 1.00 89.56 186 ILE A O 1
ATOM 1470 N N . PRO A 1 187 ? 18.054 1.430 -14.592 1.00 79.19 187 PRO A N 1
ATOM 1471 C CA . PRO A 1 187 ? 18.007 0.561 -13.413 1.00 79.19 187 PRO A CA 1
ATOM 1472 C C . PRO A 1 187 ? 17.736 1.317 -12.103 1.00 79.19 187 PRO A C 1
ATOM 1474 O O . PRO A 1 187 ? 17.303 0.709 -11.132 1.00 79.19 187 PRO A O 1
ATOM 1477 N N . GLY A 1 188 ? 17.936 2.638 -12.064 1.00 67.50 188 GLY A N 1
ATOM 1478 C CA . GLY A 1 188 ? 17.922 3.406 -10.818 1.00 67.50 188 GLY A CA 1
ATOM 1479 C C . GLY A 1 188 ? 19.149 3.097 -9.953 1.00 67.50 188 GLY A C 1
ATOM 1480 O O . GLY A 1 188 ? 19.904 2.162 -10.217 1.00 67.50 188 GLY A O 1
ATOM 1481 N N . THR A 1 189 ? 19.390 3.905 -8.926 1.00 60.28 189 THR A N 1
ATOM 1482 C CA . THR A 1 189 ? 20.404 3.596 -7.910 1.00 60.28 189 THR A CA 1
ATOM 1483 C C . THR A 1 189 ? 19.808 2.653 -6.874 1.00 60.28 189 THR A C 1
ATOM 1485 O O . THR A 1 189 ? 18.662 2.849 -6.465 1.00 60.28 189 THR A O 1
ATOM 1488 N N . ALA A 1 190 ? 20.574 1.642 -6.457 1.00 52.66 190 ALA A N 1
ATOM 1489 C CA . ALA A 1 190 ? 20.194 0.763 -5.358 1.00 52.66 190 ALA A CA 1
ATOM 1490 C C . ALA A 1 190 ? 20.007 1.610 -4.091 1.00 52.66 190 ALA A C 1
ATOM 1492 O O . ALA A 1 190 ? 20.972 2.089 -3.495 1.00 52.66 190 ALA A O 1
ATOM 1493 N N . GLU A 1 191 ? 18.755 1.849 -3.718 1.00 51.06 191 GLU A N 1
ATOM 1494 C CA . GLU A 1 191 ? 18.411 2.438 -2.434 1.00 51.06 191 GLU A CA 1
ATOM 1495 C C . GLU A 1 191 ? 18.322 1.273 -1.443 1.00 51.06 191 GLU A C 1
ATOM 1497 O O . GLU A 1 191 ? 17.597 0.302 -1.667 1.00 51.06 191 GLU A O 1
ATOM 1502 N N . ARG A 1 192 ? 19.093 1.337 -0.351 1.00 48.47 192 ARG A N 1
ATOM 1503 C CA . ARG A 1 192 ? 18.814 0.484 0.813 1.00 48.47 192 ARG A CA 1
ATOM 1504 C C . ARG A 1 192 ? 17.401 0.815 1.301 1.00 48.47 192 ARG A C 1
ATOM 1506 O O . ARG A 1 192 ? 16.996 1.963 1.103 1.00 48.47 192 ARG A O 1
ATOM 1513 N N . PRO A 1 193 ? 16.673 -0.113 1.949 1.00 46.50 193 PRO A N 1
ATOM 1514 C CA . PRO A 1 193 ? 15.476 0.236 2.707 1.00 46.50 193 PRO A CA 1
ATOM 1515 C C . PRO A 1 193 ? 15.859 1.355 3.680 1.00 46.50 193 PRO A C 1
ATOM 1517 O O . PRO A 1 193 ? 16.539 1.138 4.681 1.00 46.50 193 PRO A O 1
ATOM 1520 N N . GLY A 1 194 ? 15.582 2.592 3.276 1.00 51.06 194 GLY A N 1
ATOM 1521 C CA . GLY A 1 194 ? 15.980 3.773 4.012 1.00 51.06 194 GLY A CA 1
ATOM 1522 C C . GLY A 1 194 ? 15.130 3.844 5.262 1.00 51.06 194 GLY A C 1
ATOM 1523 O O . GLY A 1 194 ? 13.973 3.424 5.240 1.00 51.06 194 GLY A O 1
ATOM 1524 N N . ASP A 1 195 ? 15.705 4.383 6.333 1.00 62.22 195 ASP A N 1
ATOM 1525 C CA . ASP A 1 195 ? 15.031 4.754 7.576 1.00 62.22 195 ASP A CA 1
ATOM 1526 C C . ASP A 1 195 ? 13.864 5.713 7.273 1.00 62.22 195 ASP A C 1
ATOM 1528 O O . ASP A 1 195 ? 13.970 6.937 7.373 1.00 62.22 195 ASP A O 1
ATOM 1532 N N . THR A 1 196 ? 12.758 5.151 6.793 1.00 64.38 196 THR A N 1
ATOM 1533 C CA . THR A 1 196 ? 11.594 5.873 6.275 1.00 64.38 196 THR A CA 1
ATOM 1534 C C . THR A 1 196 ? 10.910 6.567 7.443 1.00 64.38 196 THR A C 1
ATOM 1536 O O . THR A 1 196 ? 10.555 7.742 7.363 1.00 64.38 196 THR A O 1
ATOM 1539 N N . VAL A 1 197 ? 10.868 5.881 8.588 1.00 62.69 197 VAL A N 1
ATOM 1540 C CA . VAL A 1 197 ? 10.421 6.408 9.878 1.00 62.69 197 VAL A CA 1
ATOM 1541 C C . VAL A 1 197 ? 11.248 7.626 10.300 1.00 62.69 197 VAL A C 1
ATOM 1543 O O . VAL A 1 197 ? 10.688 8.683 10.599 1.00 62.69 197 VAL A O 1
ATOM 1546 N N . GLY A 1 198 ? 12.577 7.524 10.326 1.00 67.88 198 GLY A N 1
ATOM 1547 C CA . GLY A 1 198 ? 13.453 8.633 10.697 1.00 67.88 198 GLY A CA 1
ATOM 1548 C C . GLY A 1 198 ? 13.471 9.754 9.664 1.00 67.88 198 GLY A C 1
ATOM 1549 O O . GLY A 1 198 ? 13.578 10.920 10.041 1.00 67.88 198 GLY A O 1
ATOM 1550 N N . THR A 1 199 ? 13.277 9.442 8.383 1.00 72.31 199 THR A N 1
ATOM 1551 C CA . THR A 1 199 ? 13.106 10.435 7.313 1.00 72.31 199 THR A CA 1
ATOM 1552 C C . THR A 1 199 ? 11.830 11.243 7.527 1.00 72.31 199 THR A C 1
ATOM 1554 O O . THR A 1 199 ? 11.899 12.470 7.601 1.00 72.31 199 THR A O 1
ATOM 1557 N N . VAL A 1 200 ? 10.687 10.584 7.753 1.00 70.38 200 VAL A N 1
ATOM 1558 C CA . VAL A 1 200 ? 9.413 11.251 8.069 1.00 70.38 200 VAL A CA 1
ATOM 1559 C C . VAL A 1 200 ? 9.538 12.094 9.341 1.00 70.38 200 VAL A C 1
ATOM 1561 O O . VAL A 1 200 ? 9.137 13.257 9.345 1.00 70.38 200 VAL A O 1
ATOM 1564 N N . LYS A 1 201 ? 10.167 11.572 10.404 1.00 73.56 201 LYS A N 1
ATOM 1565 C CA . LYS A 1 201 ? 10.408 12.333 11.647 1.00 73.56 201 LYS A CA 1
ATOM 1566 C C . LYS A 1 201 ? 11.236 13.597 11.405 1.00 73.56 201 LYS A C 1
ATOM 1568 O O . LYS A 1 201 ? 10.879 14.660 11.912 1.00 73.56 201 LYS A O 1
ATOM 1573 N N . LYS A 1 202 ? 12.324 13.499 10.631 1.00 78.56 202 LYS A N 1
ATOM 1574 C CA . LYS A 1 202 ? 13.181 14.646 10.281 1.00 78.56 202 LYS A CA 1
ATOM 1575 C C . LYS A 1 202 ? 12.417 15.689 9.468 1.00 78.56 202 LYS A C 1
ATOM 1577 O O . LYS A 1 202 ? 12.513 16.874 9.781 1.00 78.56 202 LYS A O 1
ATOM 1582 N N . LEU A 1 203 ? 11.633 15.262 8.477 1.00 81.19 203 LEU A N 1
ATOM 1583 C CA . LEU A 1 203 ? 10.816 16.159 7.656 1.00 81.19 203 LEU A CA 1
ATOM 1584 C C . LEU A 1 203 ? 9.736 16.868 8.483 1.00 81.19 203 LEU A C 1
ATOM 1586 O O . LEU A 1 203 ? 9.606 18.084 8.385 1.00 81.19 203 LEU A O 1
ATOM 1590 N N . LEU A 1 204 ? 9.039 16.157 9.376 1.00 79.88 204 LEU A N 1
ATOM 1591 C CA . LEU A 1 204 ? 8.062 16.766 10.290 1.00 79.88 204 LEU A CA 1
ATOM 1592 C C . LEU A 1 204 ? 8.705 17.768 11.252 1.00 79.88 204 LEU A C 1
ATOM 1594 O O . LEU A 1 204 ? 8.119 18.814 11.530 1.00 79.88 204 LEU A O 1
ATOM 1598 N N . ALA A 1 205 ? 9.896 17.465 11.777 1.00 82.81 205 ALA A N 1
ATOM 1599 C CA . ALA A 1 205 ? 10.631 18.392 12.634 1.00 82.81 205 ALA A CA 1
ATOM 1600 C C . ALA A 1 205 ? 11.038 19.658 11.862 1.00 82.81 205 ALA A C 1
ATOM 1602 O O . ALA A 1 205 ? 10.842 20.768 12.363 1.00 82.81 205 ALA A O 1
ATOM 1603 N N . LYS A 1 206 ? 11.530 19.496 10.623 1.00 85.38 206 LYS A N 1
ATOM 1604 C CA . LYS A 1 206 ? 11.827 20.611 9.713 1.00 85.38 206 LYS A CA 1
ATOM 1605 C C . LYS A 1 206 ? 10.573 21.458 9.474 1.00 85.38 206 LYS A C 1
ATOM 1607 O O . LYS A 1 206 ? 10.624 22.660 9.726 1.00 85.38 206 LYS A O 1
ATOM 1612 N N . ALA A 1 207 ? 9.454 20.836 9.102 1.00 80.94 207 ALA A N 1
ATOM 1613 C CA . ALA A 1 207 ? 8.188 21.515 8.828 1.00 80.94 207 ALA A CA 1
ATOM 1614 C C . ALA A 1 207 ? 7.693 22.334 10.033 1.00 80.94 207 ALA A C 1
ATOM 1616 O O . ALA A 1 207 ? 7.467 23.537 9.915 1.00 80.94 207 ALA A O 1
ATOM 1617 N N . LYS A 1 208 ? 7.645 21.726 11.229 1.00 81.44 208 LYS A N 1
ATOM 1618 C CA . LYS A 1 208 ? 7.249 22.415 12.474 1.00 81.44 208 LYS A CA 1
ATOM 1619 C C . LYS A 1 208 ? 8.167 23.591 12.811 1.00 81.44 208 LYS A C 1
ATOM 1621 O O . LYS A 1 208 ? 7.698 24.634 13.257 1.00 81.44 208 LYS A O 1
ATOM 1626 N N . SER A 1 209 ? 9.476 23.433 12.608 1.00 82.38 209 SER A N 1
ATOM 1627 C CA . SER A 1 209 ? 10.444 24.507 12.865 1.00 82.38 209 SER A CA 1
ATOM 1628 C C . SER A 1 209 ? 10.296 25.682 11.892 1.00 82.38 209 SER A C 1
ATOM 1630 O O . SER A 1 209 ? 10.460 26.834 12.290 1.00 82.38 209 SER A O 1
ATOM 1632 N N . ALA A 1 210 ? 9.969 25.406 10.626 1.00 84.19 210 ALA A N 1
ATOM 1633 C CA . ALA A 1 210 ? 9.704 26.425 9.619 1.00 84.19 210 ALA A CA 1
ATOM 1634 C C . ALA A 1 210 ? 8.393 27.167 9.915 1.00 84.19 210 ALA A C 1
ATOM 1636 O O . ALA A 1 210 ? 8.376 28.396 9.871 1.00 84.19 210 ALA A O 1
ATOM 1637 N N . GLU A 1 211 ? 7.349 26.442 10.333 1.00 79.62 211 GLU A N 1
ATOM 1638 C CA . GLU A 1 211 ? 6.061 27.014 10.741 1.00 79.62 211 GLU A CA 1
ATOM 1639 C C . GLU A 1 211 ? 6.211 27.967 11.938 1.00 79.62 211 GLU A C 1
ATOM 1641 O O . GLU A 1 211 ? 5.757 29.108 11.877 1.00 79.62 211 GLU A O 1
ATOM 1646 N N . LEU A 1 212 ? 6.927 27.548 12.991 1.00 79.75 212 LEU A N 1
ATOM 1647 C CA . LEU A 1 212 ? 7.225 28.394 14.159 1.00 79.75 212 LEU A CA 1
ATOM 1648 C C . LEU A 1 212 ? 8.043 29.644 13.801 1.00 79.75 212 LEU A C 1
ATOM 1650 O O . LEU A 1 212 ? 7.916 30.674 14.457 1.00 79.75 212 LEU A O 1
ATOM 1654 N N . ALA A 1 213 ? 8.880 29.554 12.767 1.00 85.50 213 ALA A N 1
ATOM 1655 C CA . ALA A 1 213 ? 9.689 30.661 12.267 1.00 85.50 213 ALA A CA 1
ATOM 1656 C C . ALA A 1 213 ? 8.950 31.554 11.248 1.00 85.50 213 ALA A C 1
ATOM 1658 O O . ALA A 1 213 ? 9.554 32.491 10.730 1.00 85.50 213 ALA A O 1
ATOM 1659 N N . GLY A 1 214 ? 7.685 31.262 10.919 1.00 82.50 214 GLY A N 1
ATOM 1660 C CA . GLY A 1 214 ? 6.907 32.001 9.917 1.00 82.50 214 GLY A CA 1
ATOM 1661 C C . GLY A 1 214 ? 7.348 31.778 8.463 1.00 82.50 214 GLY A C 1
ATOM 1662 O O . GLY A 1 214 ? 6.893 32.491 7.572 1.00 82.50 214 GLY A O 1
ATOM 1663 N N . ARG A 1 215 ? 8.220 30.796 8.195 1.00 83.75 215 ARG A N 1
ATOM 1664 C CA . ARG A 1 215 ? 8.676 30.427 6.842 1.00 83.75 215 ARG A CA 1
ATOM 1665 C C . ARG A 1 215 ? 7.674 29.455 6.212 1.00 83.75 215 ARG A C 1
ATOM 1667 O O . ARG A 1 215 ? 7.911 28.250 6.187 1.00 83.75 215 ARG A O 1
ATOM 1674 N N . LEU A 1 216 ? 6.532 29.980 5.765 1.00 79.62 216 LEU A N 1
ATOM 1675 C CA . LEU A 1 216 ? 5.381 29.169 5.342 1.00 79.62 216 LEU A CA 1
ATOM 1676 C C . LEU A 1 216 ? 5.676 28.28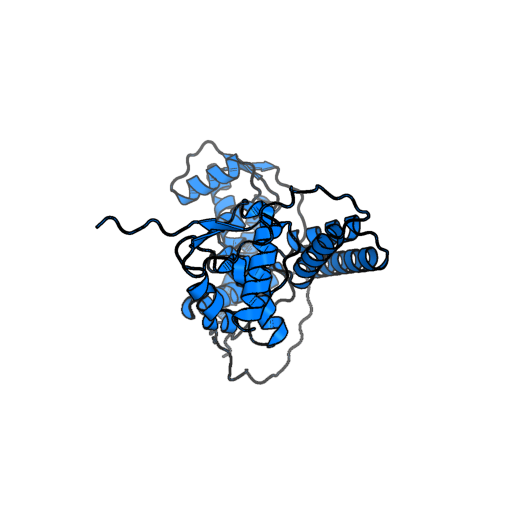0 4.124 1.00 79.62 216 LEU A C 1
ATOM 1678 O O . LEU A 1 216 ? 5.338 27.104 4.166 1.00 79.62 216 LEU A O 1
ATOM 1682 N N . GLU A 1 217 ? 6.366 28.794 3.101 1.00 75.31 217 GLU A N 1
ATOM 1683 C CA . GLU A 1 217 ? 6.719 28.020 1.894 1.00 75.31 217 GLU A CA 1
ATOM 1684 C C . GLU A 1 217 ? 7.591 26.796 2.224 1.00 75.31 217 GLU A C 1
ATOM 1686 O O . GLU A 1 217 ? 7.340 25.688 1.762 1.00 75.31 217 GLU A O 1
ATOM 1691 N N . GLU A 1 218 ? 8.588 26.967 3.095 1.00 76.75 218 GLU A N 1
ATOM 1692 C CA . GLU A 1 218 ? 9.474 25.874 3.513 1.00 76.75 218 GLU A CA 1
ATOM 1693 C C . GLU A 1 218 ? 8.765 24.860 4.423 1.00 76.75 218 GLU A C 1
ATOM 1695 O O . GLU A 1 218 ? 9.104 23.673 4.425 1.00 76.75 218 GLU A O 1
ATOM 1700 N N . ALA A 1 219 ? 7.784 25.316 5.209 1.00 77.00 219 ALA A N 1
ATOM 1701 C CA . ALA A 1 219 ? 6.923 24.428 5.979 1.00 77.00 219 ALA A CA 1
ATOM 1702 C C . ALA A 1 219 ? 6.024 23.599 5.050 1.00 77.00 219 ALA A C 1
ATOM 1704 O O . ALA A 1 219 ? 5.914 22.389 5.250 1.00 77.00 219 ALA A O 1
ATOM 1705 N N . GLU A 1 220 ? 5.434 24.229 4.028 1.00 76.94 220 GLU A N 1
ATOM 1706 C CA . GLU A 1 220 ? 4.593 23.579 3.018 1.00 76.94 220 GLU A CA 1
ATOM 1707 C C . GLU A 1 220 ? 5.374 22.488 2.274 1.00 76.94 220 GLU A C 1
ATOM 1709 O O . GLU A 1 220 ? 4.991 21.320 2.331 1.00 76.94 220 GLU A O 1
ATOM 1714 N N . GLU A 1 221 ? 6.539 22.824 1.712 1.00 70.69 221 GLU A N 1
ATOM 1715 C CA . GLU A 1 221 ? 7.410 21.876 0.999 1.00 70.69 221 GLU A CA 1
ATOM 1716 C C . GLU A 1 221 ? 7.790 20.667 1.876 1.00 70.69 221 GLU A C 1
ATOM 1718 O O . GLU A 1 221 ? 7.779 19.513 1.437 1.00 70.69 221 GLU A O 1
ATOM 1723 N N . ALA A 1 222 ? 8.105 20.905 3.153 1.00 72.88 222 ALA A N 1
ATOM 1724 C CA . ALA A 1 222 ? 8.468 19.837 4.078 1.00 72.88 222 ALA A CA 1
ATOM 1725 C C . ALA A 1 222 ? 7.277 18.929 4.438 1.00 72.88 222 ALA A C 1
ATOM 1727 O O . ALA A 1 222 ? 7.469 17.719 4.586 1.00 72.88 222 ALA A O 1
ATOM 1728 N N . TYR A 1 223 ? 6.062 19.472 4.571 1.00 72.75 223 TYR A N 1
ATOM 1729 C CA . TYR A 1 223 ? 4.856 18.665 4.778 1.00 72.75 223 TYR A CA 1
ATOM 1730 C C . TYR A 1 223 ? 4.459 17.886 3.514 1.00 72.75 223 TYR A C 1
ATOM 1732 O O . TYR A 1 223 ? 4.077 16.721 3.629 1.00 72.75 223 TYR A O 1
ATOM 1740 N N . GLU A 1 224 ? 4.607 18.462 2.319 1.00 68.38 224 GLU A N 1
ATOM 1741 C CA . GLU A 1 224 ? 4.392 17.750 1.049 1.00 68.38 224 GLU A CA 1
ATOM 1742 C C . GLU A 1 224 ? 5.371 16.582 0.889 1.00 68.38 224 GLU A C 1
ATOM 1744 O O . GLU A 1 224 ? 4.961 15.470 0.556 1.00 68.38 224 GLU A O 1
ATOM 1749 N N . ALA A 1 225 ? 6.645 16.775 1.244 1.00 65.00 225 ALA A N 1
ATOM 1750 C CA . ALA A 1 225 ? 7.637 15.701 1.247 1.00 65.00 225 ALA A CA 1
ATOM 1751 C C . ALA A 1 225 ? 7.277 14.548 2.206 1.00 65.00 225 ALA A C 1
ATOM 1753 O O . ALA A 1 225 ? 7.575 13.390 1.912 1.00 65.00 225 ALA A O 1
ATOM 1754 N N . VAL A 1 226 ? 6.610 14.830 3.334 1.00 69.31 226 VAL A N 1
ATOM 1755 C CA . VAL A 1 226 ? 6.067 13.777 4.214 1.00 69.31 226 VAL A CA 1
ATOM 1756 C C . VAL A 1 226 ? 4.952 13.008 3.515 1.00 69.31 226 VAL A C 1
ATOM 1758 O O . VAL A 1 226 ? 4.930 11.782 3.606 1.00 69.31 226 VAL A O 1
ATOM 1761 N N . LEU A 1 227 ? 4.049 13.696 2.812 1.00 63.03 227 LEU A N 1
ATOM 1762 C CA . LEU A 1 227 ? 2.938 13.057 2.101 1.00 63.03 227 LEU A CA 1
ATOM 1763 C C . LEU A 1 227 ? 3.389 12.251 0.880 1.00 63.03 227 LEU A C 1
ATOM 1765 O O . LEU A 1 227 ? 2.751 11.259 0.553 1.00 63.03 227 LEU A O 1
ATOM 1769 N N . LEU A 1 228 ? 4.522 12.589 0.263 1.00 63.44 228 LEU A N 1
ATOM 1770 C CA . LEU A 1 228 ? 5.129 11.735 -0.765 1.00 63.44 228 LEU A CA 1
ATOM 1771 C C . LEU A 1 228 ? 5.566 10.368 -0.214 1.00 63.44 228 LEU A C 1
ATOM 1773 O O . LEU A 1 228 ? 5.583 9.387 -0.951 1.00 63.44 228 LEU A O 1
ATOM 1777 N N . ILE A 1 229 ? 5.929 10.301 1.070 1.00 63.72 229 ILE A N 1
ATOM 1778 C CA . ILE A 1 229 ? 6.379 9.069 1.735 1.00 63.72 229 ILE A CA 1
ATOM 1779 C C . ILE A 1 229 ? 5.207 8.342 2.404 1.00 63.72 229 ILE A C 1
ATOM 1781 O O . ILE A 1 229 ? 5.113 7.118 2.354 1.00 63.72 229 ILE A O 1
ATOM 1785 N N . ASN A 1 230 ? 4.321 9.096 3.052 1.00 65.25 230 ASN A N 1
ATOM 1786 C CA . ASN A 1 230 ? 3.110 8.606 3.690 1.00 65.25 230 ASN A CA 1
ATOM 1787 C C . ASN A 1 230 ? 1.916 9.483 3.276 1.00 65.25 230 ASN A C 1
ATOM 1789 O O . ASN A 1 230 ? 1.573 10.421 4.007 1.00 65.25 230 ASN A O 1
ATOM 1793 N N . PRO A 1 231 ? 1.247 9.157 2.154 1.00 63.34 231 PRO A N 1
ATOM 1794 C CA . PRO A 1 231 ? 0.109 9.928 1.641 1.00 63.34 231 PRO A CA 1
ATOM 1795 C C . PRO A 1 231 ? -1.027 10.147 2.646 1.00 63.34 231 PRO A C 1
ATOM 1797 O O . PRO A 1 231 ? -1.762 11.130 2.567 1.00 63.34 231 PRO A O 1
ATOM 1800 N N . VAL A 1 232 ? -1.157 9.266 3.643 1.00 65.38 232 VAL A N 1
ATOM 1801 C CA . VAL A 1 232 ? -2.251 9.300 4.625 1.00 65.38 232 VAL A CA 1
ATOM 1802 C C . VAL A 1 232 ? -1.827 9.919 5.957 1.00 65.38 232 VAL A C 1
ATOM 1804 O O . VAL A 1 232 ? -2.532 9.798 6.959 1.00 65.38 232 VAL A O 1
ATOM 1807 N N . HIS A 1 233 ? -0.677 10.600 6.005 1.00 71.94 233 HIS A N 1
ATOM 1808 C CA . HIS A 1 233 ? -0.175 11.203 7.235 1.00 71.94 233 HIS A CA 1
ATOM 1809 C C . HIS A 1 233 ? -1.072 12.360 7.710 1.00 71.94 233 HIS A C 1
ATOM 1811 O O . HIS A 1 233 ? -0.892 13.516 7.320 1.00 71.94 233 HIS A O 1
ATOM 1817 N N . VAL A 1 234 ? -1.978 12.067 8.651 1.00 67.81 234 VAL A N 1
ATOM 1818 C CA . VAL A 1 234 ? -3.000 12.997 9.173 1.00 67.81 234 VAL A CA 1
ATOM 1819 C C . VAL A 1 234 ? -2.418 14.354 9.559 1.00 67.81 234 VAL A C 1
ATOM 1821 O O . VAL A 1 234 ? -2.918 15.386 9.122 1.00 67.81 234 VAL A O 1
ATOM 1824 N N . GLN A 1 235 ? -1.332 14.370 10.339 1.00 70.56 235 GLN A N 1
ATOM 1825 C CA . GLN A 1 235 ? -0.750 15.620 10.834 1.00 70.56 235 GLN A CA 1
ATOM 1826 C C . GLN A 1 235 ? -0.198 16.515 9.710 1.00 70.56 235 GLN A C 1
ATOM 1828 O O . GLN A 1 235 ? -0.384 17.726 9.760 1.00 70.56 235 GLN A O 1
ATOM 1833 N N . ALA A 1 236 ? 0.473 15.932 8.710 1.00 65.88 236 ALA A N 1
ATOM 1834 C CA . ALA A 1 236 ? 1.038 16.680 7.591 1.00 65.88 236 ALA A CA 1
ATOM 1835 C C . ALA A 1 236 ? -0.080 17.214 6.688 1.00 65.88 236 ALA A C 1
ATOM 1837 O O . ALA A 1 236 ? -0.070 18.388 6.330 1.00 65.88 236 ALA A O 1
ATOM 1838 N N . ARG A 1 237 ? -1.107 16.394 6.421 1.00 66.56 237 ARG A N 1
ATOM 1839 C CA . ARG A 1 237 ? -2.280 16.805 5.638 1.00 66.56 237 ARG A CA 1
ATOM 1840 C C . ARG A 1 237 ? -3.068 17.928 6.323 1.00 66.56 237 ARG A C 1
ATOM 1842 O O . ARG A 1 237 ? -3.379 18.921 5.676 1.00 66.56 237 ARG A O 1
ATOM 1849 N N . LYS A 1 238 ? -3.314 17.833 7.638 1.00 66.81 238 LYS A N 1
ATOM 1850 C CA . LYS A 1 238 ? -3.932 18.917 8.431 1.00 66.81 238 LYS A CA 1
ATOM 1851 C C . LYS A 1 238 ? -3.113 20.204 8.395 1.00 66.81 238 LYS A C 1
ATOM 1853 O O . LYS A 1 238 ? -3.685 21.279 8.255 1.00 66.81 238 LYS A O 1
ATOM 1858 N N . ALA A 1 239 ? -1.793 20.096 8.534 1.00 68.12 239 ALA A N 1
ATOM 1859 C CA . ALA A 1 239 ? -0.922 21.262 8.536 1.00 68.12 239 ALA A CA 1
ATOM 1860 C C . ALA A 1 239 ? -0.916 21.973 7.176 1.00 68.12 239 ALA A C 1
ATOM 1862 O O . ALA A 1 239 ? -1.003 23.194 7.149 1.00 68.12 239 ALA A O 1
ATOM 1863 N N . LEU A 1 240 ? -0.908 21.237 6.060 1.00 68.25 240 LEU A N 1
ATOM 1864 C CA . LEU A 1 240 ? -1.040 21.828 4.723 1.00 68.25 240 LEU A CA 1
ATOM 1865 C C . LEU A 1 240 ? -2.377 22.538 4.523 1.00 68.25 240 LEU A C 1
ATOM 1867 O O . LEU A 1 240 ? -2.394 23.652 4.009 1.00 68.25 240 LEU A O 1
ATOM 1871 N N . ILE A 1 241 ? -3.484 21.929 4.961 1.00 66.44 241 ILE A N 1
ATOM 1872 C CA . ILE A 1 241 ? -4.806 22.572 4.915 1.00 66.44 241 ILE A CA 1
ATOM 1873 C C . ILE A 1 241 ? -4.766 23.890 5.703 1.00 66.44 241 ILE A C 1
ATOM 1875 O O . ILE A 1 241 ? -5.081 24.941 5.153 1.00 66.44 241 ILE A O 1
ATOM 1879 N N . ALA A 1 242 ? -4.264 23.863 6.941 1.00 68.00 242 ALA A N 1
ATOM 1880 C CA . ALA A 1 242 ? -4.162 25.053 7.785 1.00 68.00 242 ALA A CA 1
ATOM 1881 C C . ALA A 1 242 ? -3.208 26.127 7.222 1.00 68.00 242 ALA A C 1
ATOM 1883 O O . ALA A 1 242 ? -3.459 27.320 7.379 1.00 68.00 242 ALA A O 1
ATOM 1884 N N . LEU A 1 243 ? -2.103 25.737 6.577 1.00 65.88 243 LEU A N 1
ATOM 1885 C CA . LEU A 1 243 ? -1.171 26.667 5.930 1.00 65.88 243 LEU A CA 1
ATOM 1886 C C . LEU A 1 243 ? -1.802 27.327 4.701 1.00 65.88 243 LEU A C 1
ATOM 1888 O O . LEU A 1 243 ? -1.694 28.543 4.553 1.00 65.88 243 LEU A O 1
ATOM 1892 N N . ARG A 1 244 ? -2.516 26.562 3.869 1.00 65.69 244 ARG A N 1
ATOM 1893 C CA . ARG A 1 244 ? -3.243 27.096 2.708 1.00 65.69 244 ARG A CA 1
ATOM 1894 C C . ARG A 1 244 ? -4.355 28.052 3.137 1.00 65.69 244 ARG A C 1
ATOM 1896 O O . ARG A 1 244 ? -4.463 29.134 2.572 1.00 65.69 244 ARG A O 1
ATOM 1903 N N . GLU A 1 245 ? -5.090 27.729 4.200 1.00 59.62 245 GLU A N 1
ATOM 1904 C CA . GLU A 1 245 ? -6.076 28.632 4.816 1.00 59.62 245 GLU A CA 1
ATOM 1905 C C . GLU A 1 245 ? -5.446 29.934 5.348 1.00 59.62 245 GLU A C 1
ATOM 1907 O O . GLU A 1 245 ? -6.042 31.004 5.231 1.00 59.62 245 GLU A O 1
ATOM 1912 N N . ARG A 1 246 ? -4.220 29.885 5.890 1.00 61.69 246 ARG A N 1
ATOM 1913 C CA . ARG A 1 246 ? -3.480 31.085 6.332 1.00 61.69 246 ARG A CA 1
ATOM 1914 C C . ARG A 1 246 ? -3.006 31.937 5.156 1.00 61.69 246 ARG A C 1
ATOM 1916 O O . ARG A 1 246 ? -3.107 33.160 5.231 1.00 61.69 246 ARG A O 1
ATOM 1923 N N . SER A 1 247 ? -2.547 31.321 4.068 1.00 50.25 247 SER A N 1
ATOM 1924 C CA . SER A 1 247 ? -2.183 32.024 2.826 1.00 50.25 247 SER A CA 1
ATOM 1925 C C . SER A 1 247 ? -3.389 32.680 2.139 1.00 50.25 247 SER A C 1
ATOM 1927 O O . SER A 1 247 ? -3.222 33.649 1.403 1.00 50.25 247 SER A O 1
ATOM 1929 N N . LEU A 1 248 ? -4.606 32.202 2.427 1.00 47.19 248 LEU A N 1
ATOM 1930 C CA . LEU A 1 248 ? -5.873 32.792 1.987 1.00 47.19 248 LEU A CA 1
ATOM 1931 C C . LEU A 1 248 ? -6.340 33.976 2.858 1.00 47.19 248 LEU A C 1
ATOM 1933 O O . LEU A 1 248 ? -7.370 34.569 2.544 1.00 47.19 248 LEU A O 1
ATOM 1937 N N . THR A 1 249 ? -5.608 34.373 3.913 1.00 37.03 249 THR A N 1
ATOM 1938 C CA . THR A 1 249 ? -5.868 35.647 4.613 1.00 37.03 249 THR A CA 1
ATOM 1939 C C . THR A 1 249 ? -5.217 36.811 3.852 1.00 37.03 249 THR A C 1
ATOM 1941 O O . THR A 1 249 ? -3.990 36.927 3.833 1.00 37.03 249 THR A O 1
ATOM 1944 N N . PRO A 1 250 ? -5.989 37.700 3.195 1.00 39.59 250 PRO A N 1
ATOM 1945 C CA . PRO A 1 250 ? -5.400 38.737 2.368 1.00 39.59 250 PRO A CA 1
ATOM 1946 C C . PRO A 1 250 ? -4.928 39.908 3.231 1.00 39.59 250 PRO A C 1
ATOM 1948 O O . PRO A 1 250 ? -5.703 40.555 3.940 1.00 39.59 250 PRO A O 1
ATOM 1951 N N . ALA A 1 251 ? -3.645 40.237 3.104 1.00 32.81 251 ALA A N 1
ATOM 1952 C CA . ALA A 1 251 ? -3.163 41.569 3.411 1.00 32.81 251 ALA A CA 1
ATOM 1953 C C . ALA A 1 251 ? -3.746 42.566 2.385 1.00 32.81 251 ALA A C 1
ATOM 1955 O O . ALA A 1 251 ? -3.290 42.650 1.248 1.00 32.81 251 ALA A O 1
ATOM 1956 N N . SER A 1 252 ? -4.692 43.380 2.863 1.00 35.59 252 SER A N 1
ATOM 1957 C CA . SER A 1 252 ? -5.124 44.697 2.356 1.00 35.59 252 SER A CA 1
ATOM 1958 C C . SER A 1 252 ? -6.348 44.798 1.414 1.00 35.59 252 SER A C 1
ATOM 1960 O O . SER A 1 252 ? -6.608 43.904 0.612 1.00 35.59 252 SER A O 1
ATOM 1962 N N . PRO A 1 253 ? -7.124 45.906 1.526 1.00 48.47 253 PRO A N 1
ATOM 1963 C CA . PRO A 1 253 ? -8.512 46.021 1.090 1.00 48.47 253 PRO A CA 1
ATOM 1964 C C . PRO A 1 253 ? -8.648 46.690 -0.282 1.00 48.47 253 PRO A C 1
ATOM 1966 O O . PRO A 1 253 ? -8.060 47.742 -0.507 1.00 48.47 253 PRO A O 1
ATOM 1969 N N . PHE A 1 254 ? -9.519 46.179 -1.152 1.00 27.23 254 PHE A N 1
ATOM 1970 C CA . PHE A 1 254 ? -10.195 47.008 -2.158 1.00 27.23 254 PHE A CA 1
ATOM 1971 C C . PHE A 1 254 ? -11.570 46.416 -2.514 1.00 27.23 254 PHE A C 1
ATOM 1973 O O . PHE A 1 254 ? -11.671 45.211 -2.740 1.00 27.23 254 PHE A O 1
ATOM 1980 N N . PRO A 1 255 ? -12.638 47.236 -2.562 1.00 47.62 255 PRO A N 1
ATOM 1981 C CA . PRO A 1 255 ? -13.980 46.787 -2.906 1.00 47.62 255 PRO A CA 1
ATOM 1982 C C . PRO A 1 255 ? -14.215 46.851 -4.421 1.00 47.62 255 PRO A C 1
ATOM 1984 O O . PRO A 1 255 ? -13.767 47.786 -5.085 1.00 47.62 255 PRO A O 1
ATOM 1987 N N . VAL A 1 256 ? -15.021 45.930 -4.955 1.00 38.19 256 VAL A N 1
ATOM 1988 C CA . VAL A 1 256 ? -15.764 46.169 -6.202 1.00 38.19 256 VAL A CA 1
ATOM 1989 C C . VAL A 1 256 ? -17.227 46.418 -5.815 1.00 38.19 256 VAL A C 1
ATOM 1991 O O . VAL A 1 256 ? -17.850 45.527 -5.239 1.00 38.19 256 VAL A O 1
ATOM 1994 N N . PRO A 1 257 ? -17.803 47.607 -6.068 1.00 37.97 257 PRO A N 1
ATOM 1995 C CA . PRO A 1 257 ? -19.208 47.858 -5.780 1.00 37.97 257 PRO A CA 1
ATOM 1996 C C . PRO A 1 257 ? -20.091 47.179 -6.832 1.00 37.97 257 PRO A C 1
ATOM 1998 O O . PRO A 1 257 ? -20.000 47.489 -8.020 1.00 37.97 257 PRO A O 1
ATOM 2001 N N . VAL A 1 258 ? -21.000 46.309 -6.393 1.00 39.53 258 VAL A N 1
ATOM 2002 C CA . VAL A 1 258 ? -22.164 45.885 -7.188 1.00 39.53 258 VAL A CA 1
ATOM 2003 C C . VAL A 1 258 ? -23.274 46.934 -6.987 1.00 39.53 258 VAL A C 1
ATOM 2005 O O . VAL A 1 258 ? -23.491 47.371 -5.854 1.00 39.53 258 VAL A O 1
ATOM 2008 N N . PRO A 1 259 ? -23.975 47.401 -8.040 1.00 38.03 259 PRO A N 1
ATOM 2009 C CA . PRO A 1 259 ? -24.979 48.456 -7.915 1.00 38.03 259 PRO A CA 1
ATOM 2010 C C . PRO A 1 259 ? -26.124 48.073 -6.962 1.00 38.03 259 PRO A C 1
ATOM 2012 O O . PRO A 1 259 ? -26.795 47.055 -7.124 1.00 38.03 259 PRO A O 1
ATOM 2015 N N . ALA A 1 260 ? -26.373 48.957 -5.993 1.00 42.88 260 ALA A N 1
ATOM 2016 C CA . ALA A 1 260 ? -27.310 48.838 -4.875 1.00 42.88 260 ALA A CA 1
ATOM 2017 C C . ALA A 1 260 ? -28.809 48.871 -5.261 1.00 42.88 260 ALA A C 1
ATOM 2019 O O . ALA A 1 260 ? -29.576 49.663 -4.717 1.00 42.88 260 ALA A O 1
ATOM 2020 N N . ARG A 1 261 ? -29.264 48.047 -6.214 1.00 41.47 261 ARG A N 1
ATOM 2021 C CA . ARG A 1 261 ? -30.681 48.039 -6.645 1.00 41.47 261 ARG A CA 1
ATOM 2022 C C . ARG A 1 261 ? -31.427 46.706 -6.542 1.00 41.47 261 ARG A C 1
ATOM 2024 O O . ARG A 1 261 ? -32.605 46.679 -6.875 1.00 41.47 261 ARG A O 1
ATOM 2031 N N . ALA A 1 262 ? -30.812 45.647 -6.015 1.00 44.72 262 ALA A N 1
ATOM 2032 C CA . ALA A 1 262 ? -31.499 44.374 -5.742 1.00 44.72 262 ALA A CA 1
ATOM 2033 C C . ALA A 1 262 ? -31.578 44.000 -4.244 1.00 44.72 262 ALA A C 1
ATOM 2035 O O . ALA A 1 262 ? -32.090 42.937 -3.912 1.00 44.72 262 ALA A O 1
ATOM 2036 N N . ALA A 1 263 ? -31.076 44.849 -3.338 1.00 46.28 263 ALA A N 1
ATOM 2037 C CA . ALA A 1 263 ? -30.785 44.453 -1.956 1.00 46.28 263 ALA A CA 1
ATOM 2038 C C . ALA A 1 263 ? -31.978 44.468 -0.974 1.00 46.28 263 ALA A C 1
ATOM 2040 O O . ALA A 1 263 ? -31.845 43.884 0.097 1.00 46.28 263 ALA A O 1
ATOM 2041 N N . ASP A 1 264 ? -33.126 45.056 -1.340 1.00 51.62 264 ASP A N 1
ATOM 2042 C CA . ASP A 1 264 ? -34.283 45.234 -0.435 1.00 51.62 264 ASP A CA 1
ATOM 2043 C C . ASP A 1 264 ? -35.558 44.475 -0.851 1.00 51.62 264 ASP A C 1
ATOM 2045 O O . ASP A 1 264 ? -36.612 44.630 -0.231 1.00 51.62 264 ASP A O 1
ATOM 2049 N N . GLN A 1 265 ? -35.514 43.640 -1.896 1.00 60.66 265 GLN A N 1
ATOM 2050 C CA . GLN A 1 265 ? -36.680 42.820 -2.238 1.00 60.66 265 GLN A CA 1
ATOM 2051 C C . GLN A 1 265 ? -36.746 41.569 -1.345 1.00 60.66 265 GLN A C 1
ATOM 2053 O O . GLN A 1 265 ? -35.749 40.856 -1.214 1.00 60.66 265 GLN A O 1
ATOM 2058 N N . PRO A 1 266 ? -37.909 41.265 -0.735 1.00 73.94 266 PRO A N 1
ATOM 2059 C CA . PRO A 1 266 ? -38.055 40.075 0.092 1.00 73.94 266 PRO A CA 1
ATOM 2060 C C . PRO A 1 266 ? -37.854 38.810 -0.751 1.00 73.94 266 PRO A C 1
ATOM 2062 O O . PRO A 1 266 ? -38.459 38.661 -1.814 1.00 73.94 266 PRO A O 1
ATOM 2065 N N . ILE A 1 267 ? -37.021 37.885 -0.260 1.00 81.75 267 ILE A N 1
ATOM 2066 C CA . ILE A 1 267 ? -36.778 36.599 -0.923 1.00 81.75 267 ILE A CA 1
ATOM 2067 C C . ILE A 1 267 ? -38.100 35.819 -1.009 1.00 81.75 267 ILE A C 1
ATOM 2069 O O . ILE A 1 267 ? -38.705 35.534 0.031 1.00 81.75 267 ILE A O 1
ATOM 2073 N N . PRO A 1 268 ? -38.561 35.433 -2.213 1.00 85.12 268 PRO A N 1
ATOM 2074 C CA . PRO A 1 268 ? -39.782 34.658 -2.348 1.00 85.12 268 PRO A CA 1
ATOM 2075 C C . PRO A 1 268 ? -39.558 33.246 -1.798 1.00 85.12 268 PRO A C 1
ATOM 2077 O O . PRO A 1 268 ? -38.750 32.484 -2.322 1.00 85.12 268 PRO A O 1
ATOM 2080 N N . LEU A 1 269 ? -40.313 32.880 -0.759 1.00 85.06 269 LEU A N 1
ATOM 2081 C CA . LEU A 1 269 ? -40.171 31.587 -0.075 1.00 85.06 269 LEU A CA 1
ATOM 2082 C C . LEU A 1 269 ? -40.480 30.372 -0.970 1.00 85.06 269 LEU A C 1
ATOM 2084 O O . LEU A 1 269 ? -39.998 29.281 -0.698 1.00 85.06 269 LEU A O 1
ATOM 2088 N N . GLU A 1 270 ? -41.270 30.564 -2.027 1.00 85.00 270 GLU A N 1
ATOM 2089 C CA . GLU A 1 270 ? -41.603 29.535 -3.031 1.00 85.00 270 GLU A CA 1
ATOM 2090 C C . GLU A 1 270 ? -40.632 29.535 -4.229 1.00 85.00 270 GLU A C 1
ATOM 2092 O O . GLU A 1 270 ? -40.796 28.758 -5.171 1.00 85.00 270 GLU A O 1
ATOM 2097 N N . GLY A 1 271 ? -39.663 30.457 -4.240 1.00 85.50 271 GLY A N 1
ATOM 2098 C CA . GLY A 1 271 ? -38.645 30.547 -5.280 1.00 85.50 271 GLY A CA 1
ATOM 2099 C C . GLY A 1 271 ? -37.625 29.422 -5.159 1.00 85.50 271 GLY A C 1
ATOM 2100 O O . GLY A 1 271 ? -37.399 28.890 -4.071 1.00 85.50 271 GLY A O 1
ATOM 2101 N N . ILE A 1 272 ? -37.000 29.071 -6.280 1.00 86.81 272 ILE A N 1
ATOM 2102 C CA . ILE A 1 272 ? -35.965 28.038 -6.326 1.00 86.81 272 ILE A CA 1
ATOM 2103 C C . ILE A 1 272 ? -34.602 28.743 -6.333 1.00 86.81 272 ILE A C 1
ATOM 2105 O O . ILE A 1 272 ? -34.296 29.451 -7.301 1.00 86.81 272 ILE A O 1
ATOM 2109 N N . PRO A 1 273 ? -33.784 28.601 -5.275 1.00 84.62 273 PRO A N 1
ATOM 2110 C CA . PRO A 1 273 ? -32.435 29.128 -5.271 1.00 84.62 273 PRO A CA 1
ATOM 2111 C C . PRO A 1 273 ? -31.556 28.324 -6.231 1.00 84.62 273 PRO A C 1
ATOM 2113 O O . PRO A 1 273 ? -31.654 27.098 -6.326 1.00 84.62 273 PRO A O 1
ATOM 2116 N N . LYS A 1 274 ? -30.668 29.028 -6.929 1.00 84.56 274 LYS A N 1
ATOM 2117 C CA . LYS A 1 274 ? -29.602 28.456 -7.752 1.00 84.56 274 LYS A CA 1
ATOM 2118 C C . LYS A 1 274 ? -28.300 29.192 -7.493 1.00 84.56 274 LYS A C 1
ATOM 2120 O O . LYS A 1 274 ? -28.305 30.399 -7.247 1.00 84.56 274 LYS A O 1
ATOM 2125 N N . LEU A 1 275 ? -27.192 28.468 -7.584 1.00 80.94 275 LEU A N 1
ATOM 2126 C CA . LEU A 1 275 ? -25.868 29.073 -7.537 1.00 80.94 275 LEU A CA 1
ATOM 2127 C C . LEU A 1 275 ? -25.692 29.983 -8.758 1.00 80.94 275 LEU A C 1
ATOM 2129 O O . LEU A 1 275 ? -26.003 29.598 -9.887 1.00 80.94 275 LEU A O 1
ATOM 2133 N N . ALA A 1 276 ? -25.256 31.213 -8.510 1.00 76.00 276 ALA A N 1
ATOM 2134 C CA . ALA A 1 276 ? -24.972 32.198 -9.551 1.00 76.00 276 ALA A CA 1
ATOM 2135 C C . ALA A 1 276 ? -23.498 32.166 -10.000 1.00 76.00 276 ALA A C 1
ATOM 2137 O O . ALA A 1 276 ? -23.162 32.745 -11.031 1.00 76.00 276 ALA A O 1
ATOM 2138 N N . VAL A 1 277 ? -22.649 31.458 -9.252 1.00 73.62 277 VAL A N 1
ATOM 2139 C CA . VAL A 1 277 ? -21.215 31.248 -9.490 1.00 73.62 277 VAL A CA 1
ATOM 2140 C C . VAL A 1 277 ? -20.907 29.749 -9.615 1.00 73.62 277 VAL A C 1
ATOM 2142 O O . VAL A 1 277 ? -21.734 28.911 -9.246 1.00 73.62 277 VAL A O 1
ATOM 2145 N N . THR A 1 278 ? -19.738 29.397 -10.158 1.00 69.19 278 THR A N 1
ATOM 2146 C CA . THR A 1 278 ? -19.276 28.000 -10.243 1.00 69.19 278 THR A CA 1
ATOM 2147 C C . THR A 1 278 ? -18.893 27.456 -8.863 1.00 69.19 278 THR A C 1
ATOM 2149 O O . THR A 1 278 ? -18.599 28.223 -7.948 1.00 69.19 278 THR A O 1
ATOM 2152 N N . LEU A 1 279 ? -18.889 26.127 -8.703 1.00 60.44 279 LEU A N 1
ATOM 2153 C CA . LEU A 1 279 ? -18.494 25.485 -7.440 1.00 60.44 279 LEU A CA 1
ATOM 2154 C C . LEU A 1 279 ? -17.040 25.802 -7.067 1.00 60.44 279 LEU A C 1
ATOM 2156 O O . LEU A 1 279 ? -16.766 26.091 -5.911 1.00 60.44 279 LEU A O 1
ATOM 2160 N N . GLU A 1 280 ? -16.147 25.850 -8.055 1.00 53.81 280 GLU A N 1
ATOM 2161 C CA . GLU A 1 280 ? -14.743 26.246 -7.884 1.00 53.81 280 GLU A CA 1
ATOM 2162 C C . GLU A 1 280 ? -14.625 27.663 -7.301 1.00 53.81 280 GLU A C 1
ATOM 2164 O O . GLU A 1 280 ? -13.900 27.881 -6.339 1.00 53.81 280 GLU A O 1
ATOM 2169 N N . ALA A 1 281 ? -15.428 28.613 -7.794 1.00 58.06 281 ALA A N 1
ATOM 2170 C CA . ALA A 1 281 ? -15.434 29.983 -7.286 1.00 58.06 281 ALA A CA 1
ATOM 2171 C C . ALA A 1 281 ? -16.035 30.119 -5.872 1.00 58.06 281 ALA A C 1
ATOM 2173 O O . ALA A 1 281 ? -15.809 31.136 -5.220 1.00 58.06 281 ALA A O 1
ATOM 2174 N N . LEU A 1 282 ? -16.815 29.135 -5.402 1.00 61.16 282 LEU A N 1
ATOM 2175 C CA . LEU A 1 282 ? -17.322 29.078 -4.023 1.00 61.16 282 LEU A CA 1
ATOM 2176 C C . LEU A 1 282 ? -16.301 28.478 -3.062 1.00 61.16 282 LEU A C 1
ATOM 2178 O O . LEU A 1 282 ? -16.270 28.880 -1.903 1.00 61.16 282 LEU A O 1
ATOM 2182 N N . SER A 1 283 ? -15.480 27.538 -3.536 1.00 55.91 283 SER A N 1
ATOM 2183 C CA . SER A 1 283 ? -14.422 26.906 -2.743 1.00 55.91 283 SER A CA 1
ATOM 2184 C C . SER A 1 283 ? -13.364 27.904 -2.269 1.00 55.91 283 SER A C 1
ATOM 2186 O O . SER A 1 283 ? -12.794 27.710 -1.201 1.00 55.91 283 SER A O 1
ATOM 2188 N N . ASP A 1 284 ? -13.170 28.996 -3.011 1.00 54.12 284 ASP A N 1
ATOM 2189 C CA . ASP A 1 284 ? -12.226 30.066 -2.670 1.00 54.12 284 ASP A CA 1
ATOM 2190 C C . ASP A 1 284 ? -12.839 31.181 -1.793 1.00 54.12 284 ASP A C 1
ATOM 2192 O O . ASP A 1 284 ? -12.162 32.155 -1.458 1.00 54.12 284 ASP A O 1
ATOM 2196 N N . GLN A 1 285 ? -14.125 31.084 -1.419 1.00 60.41 285 GLN A N 1
ATOM 2197 C CA . GLN A 1 285 ? -14.798 32.078 -0.573 1.00 60.41 285 GLN A CA 1
ATOM 2198 C C . GLN A 1 285 ? -14.766 31.669 0.908 1.00 60.41 285 GLN A C 1
ATOM 2200 O O . GLN A 1 285 ? -15.035 30.511 1.235 1.00 60.41 285 GLN A O 1
ATOM 2205 N N . PRO A 1 286 ? -14.535 32.610 1.841 1.00 61.91 286 PRO A N 1
ATOM 2206 C CA . PRO A 1 286 ? -14.663 32.341 3.267 1.00 61.91 286 PRO A CA 1
ATOM 2207 C C . PRO A 1 286 ? -16.150 32.243 3.635 1.00 61.91 286 PRO A C 1
ATOM 2209 O O . PRO A 1 286 ? -16.808 33.254 3.882 1.00 61.91 286 PRO A O 1
ATOM 2212 N N . LEU A 1 287 ? -16.686 31.023 3.627 1.00 73.06 287 LEU A N 1
ATOM 2213 C CA . LEU A 1 287 ? -18.085 30.743 3.947 1.00 73.06 287 LEU A CA 1
ATOM 2214 C C . LEU A 1 287 ? -18.239 30.407 5.430 1.00 73.06 287 LEU A C 1
ATOM 2216 O O . LEU A 1 287 ? -17.582 29.505 5.953 1.00 73.06 287 LEU A O 1
ATOM 2220 N N . GLU A 1 288 ? -19.157 31.088 6.108 1.00 75.44 288 GLU A N 1
ATOM 2221 C CA . GLU A 1 288 ? -19.532 30.713 7.470 1.00 75.44 288 GLU A CA 1
ATOM 2222 C C . GLU A 1 288 ? -20.240 29.342 7.491 1.00 75.44 288 GLU A C 1
ATOM 2224 O O . GLU A 1 288 ? -20.864 28.944 6.501 1.00 75.44 288 GLU A O 1
ATOM 2229 N N . PRO A 1 289 ? -20.230 28.603 8.618 1.00 72.00 289 PRO A N 1
ATOM 2230 C CA . PRO A 1 289 ? -20.825 27.265 8.681 1.00 72.00 289 PRO A CA 1
ATOM 2231 C C . PRO A 1 289 ? -22.290 27.198 8.217 1.00 72.00 289 PRO A C 1
ATOM 2233 O O . PRO A 1 289 ? -22.691 26.235 7.562 1.00 72.00 289 PRO A O 1
ATOM 2236 N N . LEU A 1 290 ? -23.096 28.226 8.517 1.00 73.00 290 LEU A N 1
ATOM 2237 C CA . LEU A 1 290 ? -24.490 28.297 8.068 1.00 73.00 290 LEU A CA 1
ATOM 2238 C C . LEU A 1 290 ? -24.610 28.672 6.578 1.00 73.00 290 LEU A C 1
ATOM 2240 O O . LEU A 1 290 ? -25.517 28.178 5.907 1.00 73.00 290 LEU A O 1
ATOM 2244 N N . GLU A 1 291 ? -23.685 29.474 6.040 1.00 82.44 291 GLU A N 1
ATOM 2245 C CA . GLU A 1 291 ? -23.604 29.779 4.604 1.00 82.44 291 GLU A CA 1
ATOM 2246 C C . GLU A 1 291 ? -23.267 28.519 3.801 1.00 82.44 291 GLU A C 1
ATOM 2248 O O . GLU A 1 291 ? -23.996 28.168 2.872 1.00 82.44 291 GLU A O 1
ATOM 2253 N N . GLY A 1 292 ? -22.221 27.790 4.205 1.00 78.00 292 GLY A N 1
ATOM 2254 C CA . GLY A 1 292 ? -21.834 26.520 3.586 1.00 78.00 292 GLY A CA 1
ATOM 2255 C C . GLY A 1 292 ? -22.947 25.474 3.675 1.00 78.00 292 GLY A C 1
ATOM 2256 O O . GLY A 1 292 ? -23.254 24.800 2.688 1.00 78.00 292 GLY A O 1
ATOM 2257 N N . PHE A 1 293 ? -23.632 25.394 4.822 1.00 78.56 293 PHE A N 1
ATOM 2258 C CA . PHE A 1 293 ? -24.793 24.519 4.982 1.00 78.56 293 PHE A CA 1
ATOM 2259 C C . PHE A 1 293 ? -25.907 24.866 3.990 1.00 78.56 293 PHE A C 1
ATOM 2261 O O . PHE A 1 293 ? -26.402 23.974 3.302 1.00 78.56 293 PHE A O 1
ATOM 2268 N N . LEU A 1 294 ? -26.292 26.140 3.877 1.00 80.94 294 LEU A N 1
ATOM 2269 C CA . LEU A 1 294 ? -27.327 26.571 2.936 1.00 80.94 294 LEU A CA 1
ATOM 2270 C C . LEU A 1 294 ? -26.930 26.273 1.489 1.00 80.94 294 LEU A C 1
ATOM 2272 O O . LEU A 1 294 ? -27.722 25.670 0.766 1.00 80.94 294 LEU A O 1
ATOM 2276 N N . LEU A 1 295 ? -25.701 26.615 1.093 1.00 83.94 295 LEU A N 1
ATOM 2277 C CA . LEU A 1 295 ? -25.174 26.364 -0.251 1.00 83.94 295 LEU A CA 1
ATOM 2278 C C . LEU A 1 295 ? -25.186 24.869 -0.599 1.00 83.94 295 LEU A C 1
ATOM 2280 O O . LEU A 1 295 ? -25.616 24.512 -1.694 1.00 83.94 295 LEU A O 1
ATOM 2284 N N . SER A 1 296 ? -24.844 23.988 0.350 1.00 77.88 296 SER A N 1
ATOM 2285 C CA . SER A 1 296 ? -24.894 22.527 0.153 1.00 77.88 296 SER A CA 1
ATOM 2286 C C . SER A 1 296 ? -26.301 21.984 -0.141 1.00 77.88 296 SER A C 1
ATOM 2288 O O . SER A 1 296 ? -26.448 20.899 -0.701 1.00 77.88 296 SER A O 1
ATOM 2290 N N . ARG A 1 297 ? -27.356 22.721 0.237 1.00 80.50 297 ARG A N 1
ATOM 2291 C CA . ARG A 1 297 ? -28.762 22.332 0.018 1.00 80.50 297 ARG A CA 1
ATOM 2292 C C . ARG A 1 297 ? -29.385 22.986 -1.210 1.00 80.50 297 ARG A C 1
ATOM 2294 O O . ARG A 1 297 ? -30.504 22.627 -1.579 1.00 80.50 297 ARG A O 1
ATOM 2301 N N . ILE A 1 298 ? -28.668 23.894 -1.872 1.00 84.31 298 ILE A N 1
ATOM 2302 C CA . ILE A 1 298 ? -29.088 24.498 -3.137 1.00 84.31 298 ILE A CA 1
ATOM 2303 C C . ILE A 1 298 ? -28.812 23.500 -4.263 1.00 84.31 298 ILE A C 1
ATOM 2305 O O . ILE A 1 298 ? -27.805 23.544 -4.958 1.00 84.31 298 ILE A O 1
ATOM 2309 N N . ASN A 1 299 ? -29.755 22.580 -4.446 1.00 76.94 299 ASN A N 1
ATOM 2310 C CA . ASN A 1 299 ? -29.726 21.575 -5.510 1.00 76.94 299 ASN A CA 1
ATOM 2311 C C . ASN A 1 299 ? -30.450 22.031 -6.795 1.00 76.94 299 ASN A C 1
ATOM 2313 O O . ASN A 1 299 ? -30.622 21.246 -7.724 1.00 76.94 299 ASN A O 1
ATOM 2317 N N . GLY A 1 300 ? -30.939 23.276 -6.828 1.00 75.94 300 GLY A N 1
ATOM 2318 C CA . GLY A 1 300 ? -31.656 23.853 -7.967 1.00 75.94 300 GLY A CA 1
ATOM 2319 C C . GLY A 1 300 ? -33.074 23.321 -8.200 1.00 75.94 300 GLY A C 1
AT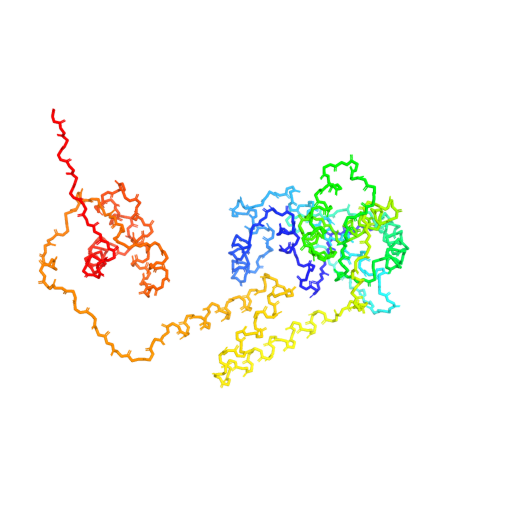OM 2320 O O . GLY A 1 300 ? -33.658 23.636 -9.237 1.00 75.94 300 GLY A O 1
ATOM 2321 N N . THR A 1 301 ? -33.634 22.537 -7.271 1.00 73.19 301 THR A N 1
ATOM 2322 C CA . THR A 1 301 ? -35.002 21.986 -7.364 1.00 73.19 301 THR A CA 1
ATOM 2323 C C . THR A 1 301 ? -35.862 22.272 -6.136 1.00 73.19 301 THR A C 1
ATOM 2325 O O . THR A 1 301 ? -37.078 22.405 -6.262 1.00 73.19 301 THR A O 1
ATOM 2328 N N . TRP A 1 302 ? -35.257 22.375 -4.952 1.00 81.00 302 TRP A N 1
ATOM 2329 C CA . TRP A 1 302 ? -35.971 22.671 -3.711 1.00 81.00 302 TRP A CA 1
ATOM 2330 C C . TRP A 1 302 ? -36.302 24.158 -3.601 1.00 81.00 302 TRP A C 1
ATOM 2332 O O . TRP A 1 302 ? -35.510 24.993 -4.022 1.00 81.00 302 TRP A O 1
ATOM 2342 N N . ASP A 1 303 ? -37.457 24.497 -3.026 1.00 85.00 303 ASP A N 1
ATOM 2343 C CA . ASP A 1 303 ? -37.801 25.892 -2.740 1.00 85.00 303 ASP A CA 1
ATOM 2344 C C . ASP A 1 303 ? -37.096 26.418 -1.479 1.00 85.00 303 ASP A C 1
ATOM 2346 O O . ASP A 1 303 ? -36.660 25.658 -0.604 1.00 85.00 303 ASP A O 1
ATOM 2350 N N . VAL A 1 304 ? -36.989 27.746 -1.387 1.00 87.00 304 VAL A N 1
ATOM 2351 C CA . VAL A 1 304 ? -36.359 28.436 -0.253 1.00 87.00 304 VAL A CA 1
ATOM 2352 C C . VAL A 1 304 ? -36.971 27.988 1.077 1.00 87.00 304 VAL A C 1
ATOM 2354 O O . VAL A 1 304 ? -36.234 27.667 2.007 1.00 87.00 304 VAL A O 1
ATOM 2357 N N . ARG A 1 305 ? -38.303 27.897 1.187 1.00 85.06 305 ARG A N 1
ATOM 2358 C CA . ARG A 1 305 ? -38.979 27.490 2.432 1.00 85.06 305 ARG A CA 1
ATOM 2359 C C . ARG A 1 305 ? -38.529 26.108 2.908 1.00 85.06 305 ARG A C 1
ATOM 2361 O O . ARG A 1 305 ? -38.346 25.903 4.109 1.00 85.06 305 ARG A O 1
ATOM 2368 N N . SER A 1 306 ? -38.389 25.162 1.989 1.00 81.75 306 SER A N 1
ATOM 2369 C CA . SER A 1 306 ? -38.009 23.780 2.281 1.00 81.75 306 SER A CA 1
ATOM 2370 C C . SER A 1 306 ? -36.560 23.687 2.743 1.00 81.75 306 SER A C 1
ATOM 2372 O O . SER A 1 306 ? -36.279 22.967 3.698 1.00 81.75 306 SER A O 1
ATOM 2374 N N . ILE A 1 307 ? -35.661 24.469 2.140 1.00 82.19 307 ILE A N 1
ATOM 2375 C CA . ILE A 1 307 ? -34.257 24.547 2.564 1.00 82.19 307 ILE A CA 1
ATOM 2376 C C . ILE A 1 307 ? -34.146 25.157 3.968 1.00 82.19 307 ILE A C 1
ATOM 2378 O O . ILE A 1 307 ? -33.490 24.579 4.832 1.00 82.19 307 ILE A O 1
ATOM 2382 N N . LEU A 1 308 ? -34.848 26.264 4.238 1.00 83.12 308 LEU A N 1
ATOM 2383 C CA . LEU A 1 308 ? -34.802 26.941 5.541 1.00 83.12 308 LEU A CA 1
ATOM 2384 C C . LEU A 1 308 ? -35.304 26.059 6.694 1.00 83.12 308 LEU A C 1
ATOM 2386 O O . LEU A 1 308 ? -34.783 26.139 7.804 1.00 83.12 308 LEU A O 1
ATOM 2390 N N . LYS A 1 309 ? -36.298 25.194 6.451 1.00 77.44 309 LYS A N 1
ATOM 2391 C CA . LYS A 1 309 ? -36.814 24.241 7.455 1.00 77.44 309 LYS A CA 1
ATOM 2392 C C . LYS A 1 309 ? -35.772 23.234 7.937 1.00 77.44 309 LYS A C 1
ATOM 2394 O O . LYS A 1 309 ? -35.932 22.690 9.025 1.00 77.44 309 LYS A O 1
ATOM 2399 N N . LEU A 1 310 ? -34.749 22.970 7.130 1.00 70.25 310 LEU A N 1
ATOM 2400 C CA . LEU A 1 310 ? -33.696 22.003 7.433 1.00 70.25 310 LEU A CA 1
ATOM 2401 C C . LEU A 1 310 ? -32.521 22.639 8.186 1.00 70.25 310 LEU A C 1
ATOM 2403 O O . LEU A 1 310 ? -31.609 21.922 8.595 1.00 70.25 310 LEU A O 1
ATOM 2407 N N . CYS A 1 311 ? -32.523 23.963 8.365 1.00 73.50 311 CYS A N 1
ATOM 2408 C CA . CYS A 1 311 ? -31.435 24.670 9.019 1.00 73.50 311 CYS A CA 1
ATOM 2409 C C . CYS A 1 311 ? -31.476 24.485 10.546 1.00 73.50 311 CYS A C 1
ATOM 2411 O O . CYS A 1 311 ? -32.474 24.837 11.181 1.00 73.50 311 CYS A O 1
ATOM 2413 N N . PRO A 1 312 ? -30.378 24.010 11.164 1.00 61.41 312 PRO A N 1
ATOM 2414 C CA . PRO A 1 312 ? -30.340 23.689 12.593 1.00 61.41 312 PRO A CA 1
ATOM 2415 C C . PRO A 1 312 ? -30.443 24.919 13.510 1.00 61.41 312 PRO A C 1
ATOM 2417 O O . PRO A 1 312 ? -30.807 24.781 14.672 1.00 61.41 312 PRO A O 1
ATOM 2420 N N . GLN A 1 313 ? -30.156 26.119 12.995 1.00 65.12 313 GLN A N 1
ATOM 2421 C CA . GLN A 1 313 ? -30.168 27.381 13.752 1.00 65.12 313 GLN A CA 1
ATOM 2422 C C . GLN A 1 313 ? -31.485 28.175 13.608 1.00 65.12 313 GLN A C 1
ATOM 2424 O O . GLN A 1 313 ? -31.575 29.313 14.061 1.00 65.12 313 GLN A O 1
ATOM 2429 N N . GLY A 1 314 ? -32.520 27.577 13.004 1.00 69.56 314 GLY A N 1
ATOM 2430 C CA . GLY A 1 314 ? -33.840 28.191 12.830 1.00 69.56 314 GLY A CA 1
ATOM 2431 C C . GLY A 1 314 ? -34.020 28.937 11.500 1.00 69.56 314 GLY A C 1
ATOM 2432 O O . GLY A 1 314 ? -33.062 29.361 10.855 1.00 69.56 314 GLY A O 1
ATOM 2433 N N . GLN A 1 315 ? -35.280 29.082 11.073 1.00 78.94 315 GLN A N 1
ATOM 2434 C CA . GLN A 1 315 ? -35.632 29.597 9.740 1.00 78.94 315 GLN A CA 1
ATOM 2435 C C . GLN A 1 315 ? -35.313 31.087 9.556 1.00 78.94 315 GLN A C 1
ATOM 2437 O O . GLN A 1 315 ? -34.941 31.486 8.457 1.00 78.94 315 GLN A O 1
ATOM 2442 N N . GLU A 1 316 ? -35.445 31.905 10.604 1.00 76.19 316 GLU A N 1
ATOM 2443 C CA . GLU A 1 316 ? -35.206 33.354 10.528 1.00 76.19 316 GLU A CA 1
ATOM 2444 C C . GLU A 1 316 ? -33.721 33.673 10.325 1.00 76.19 316 GLU A C 1
ATOM 2446 O O . GLU A 1 316 ? -33.373 34.403 9.399 1.00 76.19 316 GLU A O 1
ATOM 2451 N N . ALA A 1 317 ? -32.838 33.050 11.114 1.00 73.00 317 ALA A N 1
ATOM 2452 C CA . ALA A 1 317 ? -31.391 33.200 10.963 1.00 73.00 317 ALA A CA 1
ATOM 2453 C C . ALA A 1 317 ? -30.913 32.704 9.589 1.00 73.00 317 ALA A C 1
ATOM 2455 O O . ALA A 1 317 ? -30.148 33.380 8.906 1.00 73.00 317 ALA A O 1
ATOM 2456 N N . ALA A 1 318 ? -31.423 31.556 9.136 1.00 81.69 318 ALA A N 1
ATOM 2457 C CA . ALA A 1 318 ? -31.097 31.016 7.821 1.00 81.69 318 ALA A CA 1
ATOM 2458 C C . ALA A 1 318 ? -31.601 31.901 6.665 1.00 81.69 318 ALA A C 1
ATOM 2460 O O . ALA A 1 318 ? -30.939 31.999 5.632 1.00 81.69 318 ALA A O 1
ATOM 2461 N N . LEU A 1 319 ? -32.747 32.572 6.829 1.00 85.19 319 LEU A N 1
ATOM 2462 C CA . LEU A 1 319 ? -33.274 33.498 5.828 1.00 85.19 319 LEU A CA 1
ATOM 2463 C C . LEU A 1 319 ? -32.403 34.755 5.714 1.00 85.19 319 LEU A C 1
ATOM 2465 O O . LEU A 1 319 ? -32.153 35.204 4.598 1.00 85.19 319 LEU A O 1
ATOM 2469 N N . GLU A 1 320 ? -31.914 35.297 6.832 1.00 82.19 320 GLU A N 1
ATOM 2470 C CA . GLU A 1 320 ? -30.979 36.432 6.825 1.00 82.19 320 GLU A CA 1
ATOM 2471 C C . GLU A 1 320 ? -29.638 36.068 6.178 1.00 82.19 320 GLU A C 1
ATOM 2473 O O . GLU A 1 320 ? -29.137 36.807 5.329 1.00 82.19 320 GLU A O 1
ATOM 2478 N N . VAL A 1 321 ? -29.101 34.881 6.474 1.00 83.12 321 VAL A N 1
ATOM 2479 C CA . VAL A 1 321 ? -27.879 34.395 5.814 1.00 83.12 321 VAL A CA 1
ATOM 2480 C C . VAL A 1 321 ? -28.099 34.199 4.310 1.00 83.12 321 VAL A C 1
ATOM 2482 O O . VAL A 1 321 ? -27.273 34.621 3.500 1.00 83.12 321 VAL A O 1
ATOM 2485 N N . LEU A 1 322 ? -29.245 33.645 3.900 1.00 85.88 322 LEU A N 1
ATOM 2486 C CA . LEU A 1 322 ? -29.581 33.503 2.482 1.00 85.88 322 LEU A CA 1
ATOM 2487 C C . LEU A 1 322 ? -29.709 34.866 1.775 1.00 85.88 322 LEU A C 1
ATOM 2489 O O . LEU A 1 322 ? -29.268 34.992 0.632 1.00 85.88 322 LEU A O 1
ATOM 2493 N N . LYS A 1 323 ? -30.249 35.901 2.438 1.00 85.19 323 LYS A N 1
ATOM 2494 C CA . LYS A 1 323 ? -30.240 37.284 1.918 1.00 85.19 323 LYS A CA 1
ATOM 2495 C C . LYS A 1 323 ? -28.823 37.792 1.702 1.00 85.19 323 LYS A C 1
ATOM 2497 O O . LYS A 1 323 ? -28.550 38.335 0.633 1.00 85.19 323 LYS A O 1
ATOM 2502 N N . GLY A 1 324 ? -27.923 37.558 2.657 1.00 82.06 324 GLY A N 1
ATOM 2503 C CA . GLY A 1 324 ? -26.505 37.888 2.518 1.00 82.06 324 GLY A CA 1
ATOM 2504 C C . GLY A 1 324 ? -25.869 37.222 1.294 1.00 82.06 324 GLY A C 1
ATOM 2505 O O . GLY A 1 324 ? -25.223 37.895 0.494 1.00 82.06 324 GLY A O 1
ATOM 2506 N N . LEU A 1 325 ? -26.121 35.928 1.077 1.00 84.12 325 LEU A N 1
ATOM 2507 C CA . LEU A 1 325 ? -25.605 35.185 -0.083 1.00 84.12 325 LEU A CA 1
ATOM 2508 C C . LEU A 1 325 ? -26.145 35.706 -1.425 1.00 84.12 325 LEU A C 1
ATOM 2510 O O . LEU A 1 325 ? -25.409 35.751 -2.414 1.00 84.12 325 LEU A O 1
ATOM 2514 N N . VAL A 1 326 ? -27.410 36.132 -1.467 1.00 83.81 326 VAL A N 1
ATOM 2515 C CA . VAL A 1 326 ? -28.005 36.764 -2.656 1.00 83.81 326 VAL A CA 1
ATOM 2516 C C . VAL A 1 326 ? -27.407 38.153 -2.899 1.00 83.81 326 VAL A C 1
ATOM 2518 O O . VAL A 1 326 ? -27.069 38.482 -4.034 1.00 83.81 326 VAL A O 1
ATOM 2521 N N . GLN A 1 327 ? -27.206 38.954 -1.848 1.00 76.50 327 GLN A N 1
ATOM 2522 C CA . GLN A 1 327 ? -26.579 40.281 -1.942 1.00 76.50 327 GLN A CA 1
ATOM 2523 C C . GLN A 1 327 ? -25.113 40.205 -2.388 1.00 76.50 327 GLN A C 1
ATOM 2525 O O . GLN A 1 327 ? -24.673 41.034 -3.183 1.00 76.50 327 GLN A O 1
ATOM 2530 N N . LYS A 1 328 ? -24.380 39.181 -1.934 1.00 76.25 328 LYS A N 1
ATOM 2531 C CA . LYS A 1 328 ? -23.019 38.857 -2.393 1.00 76.25 328 LYS A CA 1
ATOM 2532 C C . LYS A 1 328 ? -22.986 38.341 -3.842 1.00 76.25 328 LYS A C 1
ATOM 2534 O O . LYS A 1 328 ? -21.908 38.175 -4.399 1.00 76.25 328 LYS A O 1
ATOM 2539 N N . GLY A 1 329 ? -24.143 38.081 -4.459 1.00 75.38 329 GLY A N 1
ATOM 2540 C CA . GLY A 1 329 ? -24.245 37.578 -5.830 1.00 75.38 329 GLY A CA 1
ATOM 2541 C C . GLY A 1 329 ? -23.869 36.103 -5.987 1.00 75.38 329 GLY A C 1
ATOM 2542 O O . GLY A 1 329 ? -23.661 35.654 -7.109 1.00 75.38 329 GLY A O 1
ATOM 2543 N N . LEU A 1 330 ? -23.790 35.344 -4.889 1.00 80.00 330 LEU A N 1
ATOM 2544 C CA . LEU A 1 330 ? -23.437 33.919 -4.903 1.00 80.00 330 LEU A CA 1
ATOM 2545 C C . LEU A 1 330 ? -24.645 33.036 -5.237 1.00 80.00 330 LEU A C 1
ATOM 2547 O O . LEU A 1 330 ? -24.507 31.964 -5.829 1.00 80.00 330 LEU A O 1
ATOM 2551 N N . VAL A 1 331 ? -25.844 33.502 -4.884 1.00 81.62 331 VAL A N 1
ATOM 2552 C CA . VAL A 1 331 ? -27.111 32.795 -5.086 1.00 81.62 331 VAL A CA 1
ATOM 2553 C C . VAL A 1 331 ? -28.097 33.708 -5.805 1.00 81.62 331 VAL A C 1
ATOM 2555 O O . VAL A 1 331 ? -28.223 34.885 -5.482 1.00 81.62 331 VAL A O 1
ATOM 2558 N N . ARG A 1 332 ? -28.845 33.157 -6.762 1.00 84.88 332 ARG A N 1
ATOM 2559 C CA . ARG A 1 332 ? -29.992 33.820 -7.396 1.00 84.88 332 ARG A CA 1
ATOM 2560 C C . ARG A 1 332 ? -31.269 33.038 -7.122 1.00 84.88 332 ARG A C 1
ATOM 2562 O O . ARG A 1 332 ? -31.245 31.810 -7.092 1.00 84.88 332 ARG A O 1
ATOM 2569 N N . ILE A 1 333 ? -32.383 33.741 -6.947 1.00 84.56 333 ILE A N 1
ATOM 2570 C CA . ILE A 1 333 ? -33.690 33.118 -6.716 1.00 84.56 333 ILE A CA 1
ATOM 2571 C C . ILE A 1 333 ? -34.516 33.229 -7.991 1.00 84.56 333 ILE A C 1
ATOM 2573 O O . ILE A 1 333 ? -34.824 34.331 -8.442 1.00 84.56 333 ILE A O 1
ATOM 2577 N N . GLU A 1 334 ? -34.876 32.090 -8.573 1.00 82.81 334 GLU A N 1
ATOM 2578 C CA . GLU A 1 334 ? -35.752 32.042 -9.741 1.00 82.81 334 GLU A CA 1
ATOM 2579 C C . GLU A 1 334 ? -37.207 31.880 -9.286 1.00 82.81 334 GLU A C 1
ATOM 2581 O O . GLU A 1 334 ? -37.519 31.071 -8.403 1.00 82.81 334 GLU A O 1
ATOM 2586 N N . SER A 1 335 ? -38.117 32.664 -9.871 1.00 71.06 335 SER A N 1
ATOM 2587 C CA . SER A 1 335 ? -39.545 32.502 -9.616 1.00 71.06 335 SER A CA 1
ATOM 2588 C C . SER A 1 335 ? -40.023 31.183 -10.217 1.00 71.06 335 SER A C 1
ATOM 2590 O O . SER A 1 335 ? -39.733 30.850 -11.367 1.00 71.06 335 SER A O 1
ATOM 2592 N N . LYS A 1 336 ? -40.773 30.411 -9.429 1.00 60.16 336 LYS A N 1
ATOM 2593 C CA . LYS A 1 336 ? -41.445 29.208 -9.916 1.00 60.16 336 LYS A CA 1
ATOM 2594 C C . LYS A 1 336 ? -42.406 29.632 -11.030 1.00 60.16 336 LYS A C 1
ATOM 2596 O O . LYS A 1 336 ? -43.318 30.419 -10.775 1.00 60.16 336 LYS A O 1
ATOM 2601 N N . ALA A 1 337 ? -42.175 29.172 -12.263 1.00 50.00 337 ALA A N 1
ATOM 2602 C CA . ALA A 1 337 ? -43.073 29.462 -13.378 1.00 50.00 337 ALA A CA 1
ATOM 2603 C C . ALA A 1 337 ? -44.510 29.064 -12.984 1.00 50.00 337 ALA A C 1
ATOM 2605 O O . ALA A 1 337 ? -44.686 28.007 -12.365 1.00 50.00 337 ALA A O 1
ATOM 2606 N N . PRO A 1 338 ? -45.536 29.882 -13.288 1.00 41.69 338 PRO A N 1
ATOM 2607 C CA . PRO A 1 338 ? -46.907 29.485 -13.017 1.00 41.69 338 PRO A CA 1
ATOM 2608 C C . PRO A 1 338 ? -47.172 28.186 -13.776 1.00 41.69 338 PRO A C 1
ATOM 2610 O O . PRO A 1 338 ? -46.898 28.101 -14.973 1.00 41.69 338 PRO A O 1
ATOM 2613 N N . ALA A 1 339 ? -47.666 27.170 -13.067 1.00 42.56 339 ALA A N 1
ATOM 2614 C CA . ALA A 1 339 ? -48.111 25.935 -13.692 1.00 42.56 339 ALA A CA 1
ATOM 2615 C C . ALA A 1 339 ? -49.093 26.306 -14.812 1.00 42.56 339 ALA A C 1
ATOM 2617 O O . ALA A 1 339 ? -50.119 26.938 -14.548 1.00 42.56 339 ALA A O 1
ATOM 2618 N N . SER A 1 340 ? -48.740 25.982 -16.058 1.00 36.91 340 SER A N 1
ATOM 2619 C CA . SER A 1 340 ? -49.642 26.114 -17.197 1.00 36.91 340 SER A CA 1
ATOM 2620 C C . SER A 1 340 ? -50.912 25.332 -16.870 1.00 36.91 340 SER A C 1
ATOM 2622 O O . SER A 1 340 ? -50.836 24.123 -16.643 1.00 36.91 340 SER A O 1
ATOM 2624 N N . ARG A 1 341 ? -52.033 26.048 -16.756 1.00 36.44 341 ARG A N 1
ATOM 2625 C CA . ARG A 1 341 ? -53.366 25.460 -16.610 1.00 36.44 341 ARG A CA 1
ATOM 2626 C C . ARG A 1 341 ? -53.747 24.640 -17.828 1.00 36.44 341 ARG A C 1
ATOM 2628 O O . ARG A 1 341 ? -53.350 25.053 -18.941 1.00 36.44 341 ARG A O 1
#

InterPro domains:
  IPR025497 PatA-like, N-terminal [PF14332] (40-117)
  IPR037257 Type II secretion system protein GspE, N-terminal superfamily [SSF160246] (15-83)

Radius of gyration: 27.39 Å; chains: 1; bounding box: 74×74×56 Å

Secondary structure (DSSP, 8-state):
--EE-----S-GGGSHHHHHHHTTSS-HHHHHHHHHHHHHH---HHHHHHHTTSS-HHHHHHHHHHHHHHHHHHGGG-SS--------PPPTT-SS---EEHHHHHHHHHHHHHHHHHHHHH---TT-EEEE-SSPPSSHHHHHHHHHHHTT-BHHHHHHHTTS-HHHHHHHHHHHHHTTSEEEEE---------HHHHHHHHHHHHHHHHHTT-HHHHHHHHHHHHHH-TT-HHHHHHHHHHHHHHTS-SS----PPPSSSTTSPPPTTSEEEESS-HHHHHTS---HHHHHHHHH--SSS-HHHHHHT-TT-HHHHHHHHHHHHHTTSEEEEPPPPP--

Organism: NCBI:txid1312852

Sequence (341 aa):
KGAICSSSSNDPREFLGQYLLRMGLVDEEHLFQALLKQEQEHRPLGAILIELGLLAPDDLEKVLRQKAEETIYDLFLWDEGEFVFHEEPIPESLPVQLNLDVMGVLLEGARRSDEWERIRQVIPSPRTTFAPGPVPPADVTEARVVSLASEGRTAAAISFELHCSDFDAFTLLASLVQKRVLQVKIPGTAERPGDTVGTVKKLLAKAKSAELAGRLEEAEEAYEAVLLINPVHVQARKALIALRERSLTPASPFPVPVPARAADQPIPLEGIPKLAVTLEALSDQPLEPLEGFLLSRINGTWDVRSILKLCPQGQEAALEVLKGLVQKGLVRIESKAPASR

pLDDT: mean 78.28, std 14.38, range [27.23, 98.0]